Protein AF-A0A520QFT7-F1 (afdb_monomer)

Structure (mmCIF, N/CA/C/O backbone):
data_AF-A0A520QFT7-F1
#
_entry.id   AF-A0A520QFT7-F1
#
loop_
_atom_site.group_PDB
_atom_site.id
_atom_site.type_symbol
_atom_site.label_atom_id
_atom_site.label_alt_id
_atom_site.label_comp_id
_atom_site.label_asym_id
_atom_site.label_entity_id
_atom_site.label_seq_id
_atom_site.pdbx_PDB_ins_code
_atom_site.Cartn_x
_atom_site.Cartn_y
_atom_site.Cartn_z
_atom_site.occupancy
_atom_site.B_iso_or_equiv
_atom_site.auth_seq_id
_atom_site.auth_comp_id
_atom_site.auth_asym_id
_atom_site.auth_atom_id
_atom_site.pdbx_PDB_model_num
ATOM 1 N N . MET A 1 1 ? 6.622 8.767 27.634 1.00 51.41 1 MET A N 1
ATOM 2 C CA . MET A 1 1 ? 7.074 8.619 26.230 1.00 51.41 1 MET A CA 1
ATOM 3 C C . MET A 1 1 ? 6.158 9.478 25.362 1.00 51.41 1 MET A C 1
ATOM 5 O O . MET A 1 1 ? 4.975 9.170 25.286 1.00 51.41 1 MET A O 1
ATOM 9 N N . SER A 1 2 ? 6.643 10.612 24.846 1.00 56.12 2 SER A N 1
ATOM 10 C CA . SER A 1 2 ? 5.800 11.692 24.297 1.00 56.12 2 SER A CA 1
ATOM 11 C C . SER A 1 2 ? 5.056 11.287 23.017 1.00 56.12 2 SER A C 1
ATOM 13 O O . SER A 1 2 ? 5.6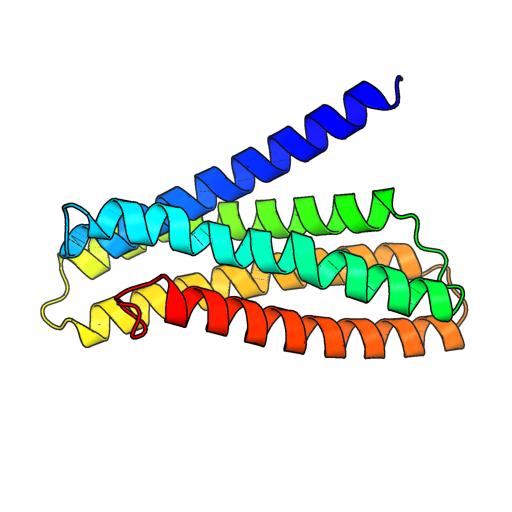05 10.572 22.177 1.00 56.12 2 SER A O 1
ATOM 15 N N . ALA A 1 3 ? 3.808 11.743 22.862 1.00 61.66 3 ALA A N 1
ATOM 16 C CA . ALA A 1 3 ? 2.933 11.404 21.732 1.00 61.66 3 ALA A CA 1
ATOM 17 C C . ALA A 1 3 ? 3.545 11.753 20.357 1.00 61.66 3 ALA A C 1
ATOM 19 O O . ALA A 1 3 ? 3.349 11.014 19.392 1.00 61.66 3 ALA A O 1
ATOM 20 N N . GLU A 1 4 ? 4.355 12.811 20.295 1.00 63.06 4 GLU A N 1
ATOM 21 C CA . GLU A 1 4 ? 5.065 13.272 19.093 1.00 63.06 4 GLU A CA 1
ATOM 22 C C . GLU A 1 4 ? 6.087 12.251 18.575 1.00 63.06 4 GLU A C 1
ATOM 24 O O . GLU A 1 4 ? 6.139 11.965 17.377 1.00 63.06 4 GLU A O 1
ATOM 29 N N . GLY A 1 5 ? 6.825 11.592 19.477 1.00 70.69 5 GLY A N 1
ATOM 30 C CA . GLY A 1 5 ? 7.798 10.558 19.108 1.00 70.69 5 GLY A CA 1
ATOM 31 C C . GLY A 1 5 ? 7.155 9.316 18.480 1.00 70.69 5 GLY A C 1
ATOM 32 O O . GLY A 1 5 ? 7.811 8.560 17.765 1.00 70.69 5 GLY A O 1
ATOM 33 N N . ASN A 1 6 ? 5.857 9.092 18.708 1.00 79.31 6 ASN A N 1
ATOM 34 C CA . ASN A 1 6 ? 5.142 7.973 18.106 1.00 79.31 6 ASN A CA 1
ATOM 35 C C . ASN A 1 6 ? 4.657 8.280 16.682 1.00 79.31 6 ASN A C 1
ATOM 37 O O . ASN A 1 6 ? 4.742 7.413 15.813 1.00 79.31 6 ASN A O 1
ATOM 41 N N . VAL A 1 7 ? 4.201 9.511 16.434 1.00 82.00 7 VAL A N 1
ATOM 42 C CA . VAL A 1 7 ? 3.759 9.965 15.105 1.00 82.00 7 VAL A CA 1
ATOM 43 C C . VAL A 1 7 ? 4.931 9.981 14.125 1.00 82.00 7 VAL A C 1
ATOM 45 O O . VAL A 1 7 ? 4.807 9.429 13.032 1.00 82.00 7 VAL A O 1
ATOM 48 N N . GLY A 1 8 ? 6.093 10.498 14.541 1.00 87.81 8 GLY A N 1
ATOM 49 C CA . GLY A 1 8 ? 7.298 10.519 13.703 1.00 87.81 8 GLY A CA 1
ATOM 50 C C . GLY A 1 8 ? 7.719 9.125 13.222 1.00 87.81 8 GLY A C 1
ATOM 51 O O . GLY A 1 8 ? 8.005 8.934 12.043 1.00 87.81 8 GLY A O 1
ATOM 52 N N . ARG A 1 9 ? 7.655 8.109 14.094 1.00 89.25 9 ARG A N 1
ATOM 53 C CA . ARG A 1 9 ? 7.970 6.715 13.722 1.00 89.25 9 ARG A CA 1
A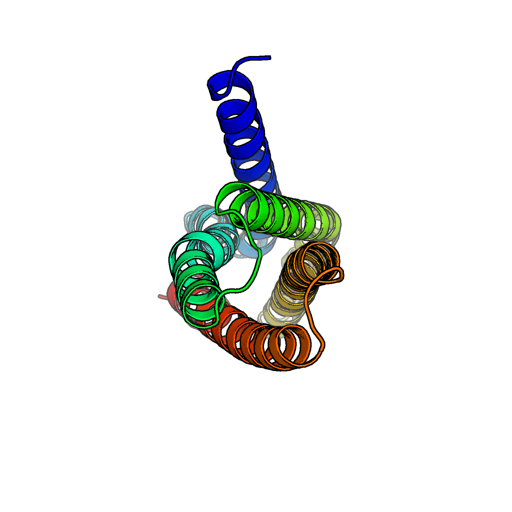TOM 54 C C . ARG A 1 9 ? 6.970 6.116 12.735 1.00 89.25 9 ARG A C 1
ATOM 56 O O . ARG A 1 9 ? 7.362 5.322 11.881 1.00 89.25 9 ARG A O 1
ATOM 63 N N . LEU A 1 10 ? 5.686 6.458 12.850 1.00 89.69 10 LEU A N 1
ATOM 64 C CA . LEU A 1 10 ? 4.661 5.992 11.912 1.00 89.69 10 LEU A CA 1
ATOM 65 C C . LEU A 1 10 ? 4.829 6.648 10.540 1.00 89.69 10 LEU A C 1
ATOM 67 O O . LEU A 1 10 ? 4.799 5.943 9.534 1.00 89.69 10 LEU A O 1
ATOM 71 N N . ALA A 1 11 ? 5.088 7.956 10.504 1.00 90.25 11 ALA A N 1
ATOM 72 C CA . ALA A 1 11 ? 5.388 8.674 9.269 1.00 90.25 11 ALA A CA 1
ATOM 73 C C . ALA A 1 11 ? 6.647 8.119 8.585 1.00 90.25 11 ALA A C 1
ATOM 75 O O . ALA A 1 11 ? 6.617 7.813 7.397 1.00 90.25 11 ALA A O 1
ATOM 76 N N . GLN A 1 12 ? 7.721 7.884 9.347 1.00 94.12 12 GLN A N 1
ATOM 77 C CA . GLN A 1 12 ? 8.947 7.276 8.830 1.00 94.12 12 GLN A CA 1
ATOM 78 C C . GLN A 1 12 ? 8.689 5.884 8.239 1.00 94.12 12 GLN A C 1
ATOM 80 O O . GLN A 1 12 ? 9.159 5.578 7.147 1.00 94.12 12 GLN A O 1
ATOM 85 N N . ARG A 1 13 ? 7.914 5.034 8.924 1.00 94.19 13 ARG A N 1
ATOM 86 C CA . ARG A 1 13 ? 7.553 3.703 8.410 1.00 94.19 13 ARG A CA 1
ATOM 87 C C . ARG A 1 13 ? 6.706 3.773 7.144 1.00 94.19 13 ARG A C 1
ATOM 89 O O . ARG A 1 13 ? 6.931 2.975 6.239 1.00 94.19 13 ARG A O 1
ATOM 96 N N . ALA A 1 14 ? 5.763 4.711 7.070 1.00 93.25 14 ALA A N 1
ATOM 97 C CA . ALA A 1 14 ? 4.968 4.934 5.868 1.00 93.25 14 ALA A CA 1
ATOM 98 C C . ALA A 1 14 ? 5.850 5.377 4.693 1.00 93.25 14 ALA A C 1
ATOM 100 O O . ALA A 1 14 ? 5.734 4.817 3.605 1.00 93.25 14 ALA A O 1
ATOM 101 N N . ALA A 1 15 ? 6.778 6.309 4.933 1.00 95.19 15 ALA A N 1
ATOM 102 C CA . ALA A 1 15 ? 7.735 6.770 3.934 1.00 95.19 15 ALA A CA 1
ATOM 103 C C . ALA A 1 15 ? 8.637 5.632 3.438 1.00 95.19 15 ALA A C 1
ATOM 105 O O . ALA A 1 15 ? 8.793 5.464 2.234 1.00 95.19 15 ALA A O 1
ATOM 106 N N . ILE A 1 16 ? 9.165 4.798 4.340 1.00 96.00 16 ILE A N 1
ATOM 107 C CA . ILE A 1 16 ? 9.954 3.614 3.965 1.00 96.00 16 ILE A CA 1
ATOM 108 C C . ILE A 1 16 ? 9.111 2.644 3.129 1.00 96.00 16 ILE A C 1
ATOM 110 O O . ILE A 1 16 ? 9.576 2.178 2.096 1.00 96.00 16 ILE A O 1
ATOM 114 N N . GLY A 1 17 ? 7.867 2.366 3.530 1.00 95.56 17 GLY A N 1
ATOM 115 C CA . GLY A 1 17 ? 6.958 1.517 2.756 1.00 95.56 17 GLY A CA 1
ATOM 116 C C . GLY A 1 17 ? 6.706 2.054 1.344 1.00 95.56 17 GLY A C 1
ATOM 117 O O . GLY A 1 17 ? 6.780 1.297 0.379 1.00 95.56 17 GLY A O 1
ATOM 118 N N . ALA A 1 18 ? 6.477 3.362 1.213 1.00 96.31 18 ALA A N 1
ATOM 119 C CA . ALA A 1 18 ? 6.299 4.019 -0.079 1.00 96.31 18 ALA A CA 1
ATOM 120 C C . ALA A 1 18 ? 7.575 3.972 -0.936 1.00 96.31 18 ALA A C 1
ATOM 122 O O . ALA A 1 18 ? 7.498 3.602 -2.102 1.00 96.31 18 ALA A O 1
ATOM 123 N N . LEU A 1 19 ? 8.748 4.257 -0.360 1.00 96.81 19 LEU A N 1
ATOM 124 C CA . LEU A 1 19 ? 10.038 4.179 -1.058 1.00 96.81 19 LEU A CA 1
ATOM 125 C C . LEU A 1 19 ? 10.344 2.759 -1.554 1.00 96.81 19 LEU A C 1
ATOM 127 O O . LEU A 1 19 ? 10.811 2.574 -2.675 1.00 96.81 19 LEU A O 1
ATOM 131 N N . LEU A 1 20 ? 10.049 1.744 -0.742 1.00 96.50 20 LEU A N 1
ATOM 132 C CA . LEU A 1 20 ? 10.206 0.344 -1.135 1.00 96.50 20 LEU A CA 1
ATOM 133 C C . LEU A 1 20 ? 9.244 -0.039 -2.269 1.00 96.50 20 LEU A C 1
ATOM 135 O O . LEU A 1 20 ? 9.642 -0.718 -3.212 1.00 96.50 20 LEU A O 1
ATOM 139 N N . ALA A 1 21 ? 8.005 0.451 -2.230 1.00 96.56 21 ALA A N 1
ATOM 140 C CA . ALA A 1 21 ? 7.064 0.284 -3.334 1.00 96.56 21 ALA A CA 1
ATOM 141 C C . ALA A 1 21 ? 7.533 1.016 -4.611 1.00 96.56 21 ALA A C 1
ATOM 143 O O . ALA A 1 21 ? 7.390 0.475 -5.707 1.00 96.56 21 ALA A O 1
ATOM 144 N N . SER A 1 22 ? 8.160 2.194 -4.493 1.00 96.38 22 SER A N 1
ATOM 145 C CA . SER A 1 22 ? 8.774 2.898 -5.630 1.00 96.38 22 SER A CA 1
ATOM 146 C C . SER A 1 22 ? 9.874 2.089 -6.306 1.00 96.38 22 SER A C 1
ATOM 148 O O . SER A 1 22 ? 9.989 2.149 -7.526 1.00 96.38 22 SER A O 1
ATOM 150 N N . ALA A 1 23 ? 10.659 1.306 -5.557 1.00 96.12 23 ALA A N 1
ATOM 151 C CA . ALA A 1 23 ? 11.688 0.444 -6.142 1.00 96.12 23 ALA A CA 1
ATOM 152 C C . ALA A 1 23 ? 11.090 -0.593 -7.111 1.00 96.12 23 ALA A C 1
ATOM 154 O O . ALA A 1 23 ? 11.674 -0.875 -8.155 1.00 96.12 23 ALA A O 1
ATOM 155 N N . TYR A 1 24 ? 9.894 -1.105 -6.808 1.00 96.06 24 TYR A N 1
ATOM 156 C CA . TYR A 1 24 ? 9.145 -1.955 -7.734 1.00 96.06 24 TYR A CA 1
ATOM 157 C C . TYR A 1 24 ? 8.637 -1.180 -8.956 1.00 96.06 24 TYR A C 1
ATOM 159 O O . TYR A 1 24 ? 8.731 -1.670 -10.076 1.00 96.06 24 TYR A O 1
ATOM 167 N N . GLY A 1 25 ? 8.167 0.055 -8.766 1.00 92.88 25 GLY A N 1
ATOM 168 C CA . GLY A 1 25 ? 7.813 0.941 -9.878 1.00 92.88 25 GLY A CA 1
ATOM 169 C C . GLY A 1 25 ? 8.988 1.217 -10.823 1.00 92.88 25 GLY A C 1
ATOM 170 O O . GLY A 1 25 ? 8.836 1.132 -12.037 1.00 92.88 25 GLY A O 1
ATOM 171 N N . LEU A 1 26 ? 10.192 1.447 -10.293 1.00 93.81 26 LEU A N 1
ATOM 172 C CA . LEU A 1 26 ? 11.402 1.564 -11.117 1.00 93.81 26 LEU A CA 1
ATOM 173 C C . LEU A 1 26 ? 11.682 0.277 -11.906 1.00 93.81 26 LEU A C 1
ATOM 175 O O . LEU A 1 26 ? 12.054 0.346 -13.072 1.00 93.81 26 LEU A O 1
ATOM 179 N N . ALA A 1 27 ? 11.472 -0.892 -11.297 1.00 93.44 27 ALA A N 1
ATOM 180 C CA . ALA A 1 27 ? 11.626 -2.171 -11.985 1.00 93.44 27 ALA A CA 1
ATOM 181 C C . ALA A 1 27 ? 10.620 -2.351 -13.137 1.00 93.44 27 ALA A C 1
ATOM 183 O O . ALA A 1 27 ? 10.994 -2.879 -14.182 1.00 93.44 27 ALA A O 1
ATOM 184 N N . LEU A 1 28 ? 9.376 -1.883 -12.976 1.00 90.50 28 LEU A N 1
ATOM 185 C CA . LEU A 1 28 ? 8.367 -1.875 -14.044 1.00 90.50 28 LEU A CA 1
ATOM 186 C C . LEU A 1 28 ? 8.778 -0.970 -15.210 1.00 90.50 28 LEU A C 1
ATOM 188 O O . LEU A 1 28 ? 8.748 -1.392 -16.361 1.00 90.50 28 LEU A O 1
ATOM 192 N N . GLY A 1 29 ? 9.215 0.255 -14.911 1.00 88.88 29 GLY A N 1
ATOM 193 C CA . GLY A 1 29 ? 9.609 1.227 -15.932 1.00 88.88 29 GLY A CA 1
ATOM 194 C C . GLY A 1 29 ? 10.965 0.963 -16.586 1.00 88.88 29 GLY A C 1
ATOM 195 O O . GLY A 1 29 ? 11.347 1.696 -17.494 1.00 88.88 29 GLY A O 1
ATOM 196 N N . ALA A 1 30 ? 11.710 -0.058 -16.151 1.00 90.50 30 ALA A N 1
ATOM 197 C CA . ALA A 1 30 ? 13.068 -0.324 -16.626 1.00 90.50 30 ALA A CA 1
ATOM 198 C C . ALA A 1 30 ? 13.145 -0.665 -18.124 1.00 90.50 30 ALA A C 1
ATOM 200 O O . ALA A 1 30 ? 14.145 -0.345 -18.761 1.00 90.50 30 ALA A O 1
ATOM 201 N N . ARG A 1 31 ? 12.099 -1.283 -18.691 1.00 86.44 31 ARG A N 1
ATOM 202 C CA . ARG A 1 31 ? 12.010 -1.602 -20.130 1.00 86.44 31 ARG A CA 1
ATOM 203 C C . ARG A 1 31 ? 11.799 -0.358 -20.989 1.00 86.44 31 ARG A C 1
ATOM 205 O O . ARG A 1 31 ? 12.412 -0.237 -22.041 1.00 86.44 31 ARG A O 1
ATOM 212 N N . GLU A 1 32 ? 10.929 0.542 -20.543 1.00 85.62 32 GLU A N 1
ATOM 213 C CA . GLU A 1 32 ? 10.546 1.758 -21.276 1.00 85.62 32 GLU A CA 1
ATOM 214 C C . GLU A 1 32 ? 11.593 2.874 -21.105 1.00 85.62 32 GLU A C 1
ATOM 216 O O . GLU A 1 32 ? 11.846 3.655 -22.022 1.00 85.62 32 GLU A O 1
ATOM 221 N N . GLY A 1 33 ? 12.244 2.929 -19.938 1.00 85.81 33 GLY A N 1
ATOM 222 C CA . GLY A 1 33 ? 13.259 3.924 -19.607 1.00 85.81 33 GLY A CA 1
ATOM 223 C C . GLY A 1 33 ? 12.705 5.347 -19.443 1.00 85.81 33 GLY A C 1
ATOM 224 O O . GLY A 1 33 ? 11.502 5.581 -19.328 1.00 85.81 33 GLY A O 1
ATOM 225 N N . GLY A 1 34 ? 13.611 6.328 -19.388 1.00 87.69 34 GLY A N 1
ATOM 226 C CA . GLY A 1 34 ? 13.277 7.758 -19.442 1.00 87.69 34 GLY A CA 1
ATOM 227 C C . GLY A 1 34 ? 12.229 8.222 -18.420 1.00 87.69 34 GLY A C 1
ATOM 228 O O . GLY A 1 34 ? 12.361 7.985 -17.220 1.00 87.69 34 GLY A O 1
ATOM 229 N N . ALA A 1 35 ? 11.195 8.920 -18.900 1.00 87.06 35 ALA A N 1
ATOM 230 C CA . ALA A 1 35 ? 10.118 9.449 -18.060 1.00 87.06 35 ALA A CA 1
ATOM 231 C C . ALA A 1 35 ? 9.211 8.351 -17.476 1.00 87.06 35 ALA A C 1
ATOM 233 O O . ALA A 1 35 ? 8.662 8.529 -16.387 1.00 87.06 35 ALA A O 1
ATOM 234 N N . ALA A 1 36 ? 9.097 7.204 -18.153 1.00 85.31 36 ALA A N 1
ATOM 235 C CA . ALA A 1 36 ? 8.265 6.100 -17.697 1.00 85.31 36 ALA A CA 1
ATOM 236 C C . ALA A 1 36 ? 8.785 5.499 -16.381 1.00 85.31 36 ALA A C 1
ATOM 238 O O . ALA A 1 36 ? 7.994 5.178 -15.498 1.00 85.31 36 ALA A O 1
ATOM 239 N N . LEU A 1 37 ? 10.110 5.459 -16.178 1.00 88.38 37 LEU A N 1
ATOM 240 C CA . LEU A 1 37 ? 10.716 5.078 -14.893 1.00 88.38 37 LEU A CA 1
ATOM 241 C C . LEU A 1 37 ? 10.142 5.880 -13.722 1.00 88.38 37 LEU A C 1
ATOM 243 O O . LEU A 1 37 ? 9.754 5.306 -12.706 1.00 88.38 37 LEU A O 1
ATOM 247 N N . LEU A 1 38 ? 10.080 7.205 -13.868 1.00 90.50 38 LEU A N 1
ATOM 248 C CA . LEU A 1 38 ? 9.563 8.088 -12.826 1.00 90.50 38 LEU A CA 1
ATOM 249 C C . LEU A 1 38 ? 8.048 7.940 -12.667 1.00 90.50 38 LEU A C 1
ATOM 251 O O . LEU A 1 38 ? 7.565 7.897 -11.534 1.00 90.50 38 LEU A O 1
ATOM 255 N N . ALA A 1 39 ? 7.314 7.809 -13.776 1.00 90.19 39 ALA A N 1
ATOM 256 C CA . ALA A 1 39 ? 5.870 7.592 -13.757 1.00 90.19 39 ALA A CA 1
ATOM 257 C C . ALA A 1 39 ? 5.507 6.330 -12.961 1.00 90.19 39 ALA A C 1
ATOM 259 O O . ALA A 1 39 ? 4.703 6.400 -12.031 1.00 90.19 39 ALA A O 1
ATOM 260 N N . HIS A 1 40 ? 6.174 5.202 -13.223 1.00 90.94 40 HIS A N 1
ATOM 261 C CA . HIS A 1 40 ? 5.947 3.957 -12.485 1.00 90.94 40 HIS A CA 1
ATOM 262 C C . HIS A 1 40 ? 6.441 4.041 -11.033 1.00 90.94 40 HIS A C 1
ATOM 264 O O . HIS A 1 40 ? 5.740 3.604 -10.117 1.00 90.94 40 HIS A O 1
ATOM 270 N N . ALA A 1 41 ? 7.606 4.648 -10.780 1.00 93.56 41 ALA A N 1
ATOM 271 C CA . ALA A 1 41 ? 8.159 4.809 -9.429 1.00 93.56 41 ALA A CA 1
ATOM 272 C C . ALA A 1 41 ? 7.248 5.610 -8.489 1.00 93.56 41 ALA A C 1
ATOM 274 O O . ALA A 1 41 ? 7.205 5.336 -7.287 1.00 93.56 41 ALA A O 1
ATOM 275 N N . VAL A 1 42 ? 6.518 6.591 -9.024 1.00 94.06 42 VAL A N 1
ATOM 276 C CA . VAL A 1 42 ? 5.538 7.385 -8.27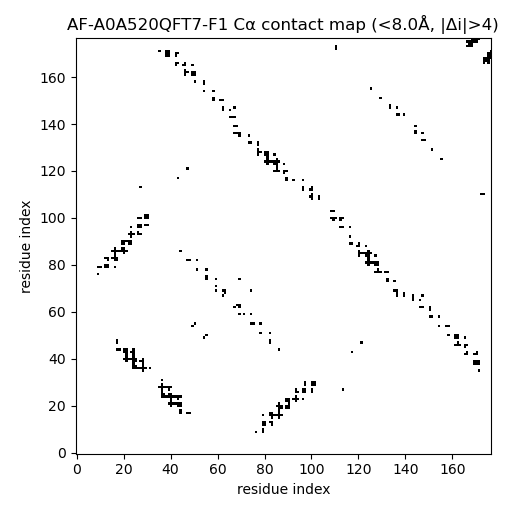2 1.00 94.06 42 VAL A CA 1
ATOM 277 C C . VAL A 1 42 ? 4.156 6.729 -8.299 1.00 94.06 42 VAL A C 1
ATOM 279 O O . VAL A 1 42 ? 3.474 6.699 -7.276 1.00 94.06 42 VAL A O 1
ATOM 282 N N . GLY A 1 43 ? 3.743 6.156 -9.429 1.00 92.38 43 GLY A N 1
ATOM 283 C CA . GLY A 1 43 ? 2.417 5.567 -9.616 1.00 92.38 43 GLY A CA 1
ATOM 284 C C . GLY A 1 43 ? 2.146 4.371 -8.702 1.00 92.38 43 GLY A C 1
ATOM 285 O O . GLY A 1 43 ? 1.060 4.263 -8.127 1.00 92.38 43 GLY A O 1
ATOM 286 N N . VAL A 1 44 ? 3.143 3.504 -8.493 1.00 94.25 44 VAL A N 1
ATOM 287 C CA . VAL A 1 44 ? 3.009 2.325 -7.621 1.00 94.25 44 VAL A CA 1
ATOM 288 C C . VAL A 1 44 ? 2.688 2.702 -6.165 1.00 94.25 44 VAL A C 1
ATOM 290 O O . VAL A 1 44 ? 1.643 2.265 -5.669 1.00 94.25 44 VAL A O 1
ATOM 293 N N . PRO A 1 45 ? 3.504 3.509 -5.454 1.00 95.94 45 PRO A N 1
ATOM 294 C CA . PRO A 1 45 ? 3.175 3.927 -4.092 1.00 95.94 45 PRO A CA 1
ATOM 295 C C . PRO A 1 45 ? 1.964 4.866 -4.031 1.00 95.94 45 PRO A C 1
ATOM 297 O O . PRO A 1 45 ? 1.267 4.857 -3.015 1.00 95.94 45 PRO A O 1
ATOM 300 N N . ALA A 1 46 ? 1.673 5.645 -5.081 1.00 94.81 46 ALA A N 1
ATOM 301 C CA . ALA A 1 46 ? 0.531 6.560 -5.097 1.00 94.81 46 ALA A CA 1
ATOM 302 C C . ALA A 1 46 ? -0.800 5.831 -4.874 1.00 94.81 46 ALA A C 1
ATOM 304 O O . ALA A 1 46 ? -1.624 6.311 -4.099 1.00 94.81 46 ALA A O 1
ATOM 305 N N . ALA A 1 47 ? -0.998 4.647 -5.462 1.00 92.88 47 ALA A N 1
ATOM 306 C CA . ALA A 1 47 ? -2.200 3.846 -5.216 1.00 92.88 47 ALA A CA 1
ATOM 307 C C . ALA A 1 47 ? -2.320 3.401 -3.750 1.00 92.88 47 ALA A C 1
ATOM 309 O O . ALA A 1 47 ? -3.390 3.506 -3.150 1.00 92.88 47 ALA A O 1
ATOM 310 N N . LEU A 1 48 ? -1.215 2.956 -3.143 1.00 93.69 48 LEU A N 1
ATOM 311 C CA . LEU A 1 48 ? -1.201 2.517 -1.744 1.00 93.69 48 LEU A CA 1
ATOM 312 C C . LEU A 1 48 ? -1.474 3.686 -0.785 1.00 93.69 48 LEU A C 1
ATOM 314 O O . LEU A 1 48 ? -2.206 3.543 0.201 1.00 93.69 48 LEU A O 1
ATOM 318 N N . LEU A 1 49 ? -0.914 4.857 -1.091 1.00 95.31 49 LEU A N 1
ATOM 319 C CA . LEU A 1 49 ? -1.164 6.091 -0.354 1.00 95.31 49 LEU A CA 1
ATOM 320 C C . LEU A 1 49 ? -2.603 6.571 -0.543 1.00 95.31 49 LEU A C 1
ATOM 322 O O . LEU A 1 49 ? -3.238 6.914 0.446 1.00 95.31 49 LEU A O 1
ATOM 326 N N . ALA A 1 50 ? -3.154 6.528 -1.756 1.00 94.44 50 ALA A N 1
ATOM 327 C CA . ALA A 1 50 ? -4.542 6.900 -2.023 1.00 94.44 50 ALA A CA 1
ATOM 328 C C . ALA A 1 50 ? -5.523 6.029 -1.227 1.00 94.44 50 ALA A C 1
ATOM 330 O O . ALA A 1 50 ? -6.411 6.555 -0.558 1.00 94.44 50 ALA A O 1
ATOM 331 N N . VAL A 1 51 ? -5.322 4.707 -1.209 1.00 93.31 51 VAL A N 1
ATOM 332 C CA . VAL A 1 51 ? -6.115 3.787 -0.375 1.00 93.31 51 VAL A CA 1
ATOM 333 C C . VAL A 1 51 ? -5.989 4.133 1.107 1.00 93.31 51 VAL A C 1
ATOM 335 O O . VAL A 1 51 ? -6.985 4.144 1.827 1.00 93.31 51 VAL A O 1
ATOM 338 N N . THR A 1 52 ? -4.782 4.452 1.569 1.00 92.31 52 THR A N 1
ATOM 339 C CA . THR A 1 52 ? -4.544 4.805 2.973 1.00 92.31 52 THR A CA 1
ATOM 340 C C . THR A 1 52 ? -5.185 6.143 3.347 1.00 92.31 52 THR A C 1
ATOM 342 O O . THR A 1 52 ? -5.785 6.251 4.409 1.00 92.31 52 THR A O 1
ATOM 345 N N . LEU A 1 53 ? -5.087 7.159 2.492 1.00 93.38 53 LEU A N 1
ATOM 346 C CA . LEU A 1 53 ? -5.559 8.515 2.771 1.00 93.38 53 LEU A CA 1
ATOM 347 C C . LEU A 1 53 ? -7.069 8.668 2.579 1.00 93.38 53 LEU A C 1
ATOM 349 O O . LEU A 1 53 ? -7.689 9.421 3.320 1.00 93.38 53 LEU A O 1
ATOM 353 N N . LEU A 1 54 ? -7.662 7.959 1.618 1.00 94.00 54 LEU A N 1
ATOM 354 C CA . LEU A 1 54 ? -9.093 8.058 1.308 1.00 94.00 54 LEU A CA 1
ATOM 355 C C . LEU A 1 54 ? -9.900 6.927 1.941 1.00 94.00 54 LEU A C 1
ATOM 357 O O . LEU A 1 54 ? -10.978 7.150 2.488 1.00 94.00 54 LEU A O 1
ATOM 361 N N . GLY A 1 55 ? -9.377 5.705 1.893 1.00 91.75 55 GLY A N 1
ATOM 362 C CA . GLY A 1 55 ? -10.087 4.532 2.380 1.00 91.75 55 GLY A CA 1
ATOM 363 C C . GLY A 1 55 ? -10.072 4.401 3.901 1.00 91.75 55 GLY A C 1
ATOM 364 O O . GLY A 1 55 ? -11.082 4.006 4.483 1.00 91.75 55 GLY A O 1
ATOM 365 N N . LEU A 1 56 ? -8.957 4.734 4.564 1.00 92.00 56 LEU A N 1
ATOM 366 C CA . LEU A 1 56 ? -8.869 4.602 6.020 1.00 92.00 56 LEU A CA 1
ATOM 367 C C . LEU A 1 56 ? -9.866 5.512 6.755 1.00 92.00 56 LEU A C 1
ATOM 369 O O . LEU A 1 56 ? -10.546 4.993 7.643 1.00 92.00 56 LEU A O 1
ATOM 373 N N . PRO A 1 57 ? -10.008 6.817 6.424 1.00 92.44 57 PRO A N 1
ATOM 374 C CA . PRO A 1 57 ? -11.004 7.661 7.079 1.00 92.44 57 PRO A CA 1
ATOM 375 C C . PRO A 1 57 ? -12.428 7.157 6.853 1.00 92.44 57 PRO A C 1
ATOM 377 O O . PRO A 1 57 ? -13.207 7.124 7.800 1.00 92.44 57 PRO A O 1
ATOM 380 N N . ALA A 1 58 ? -12.753 6.703 5.638 1.00 92.44 58 ALA A N 1
ATOM 381 C CA . ALA A 1 58 ? -14.068 6.147 5.330 1.00 92.44 58 ALA A CA 1
ATOM 382 C C . ALA A 1 58 ? -14.380 4.909 6.188 1.00 92.44 58 ALA A C 1
ATOM 384 O O . ALA A 1 58 ? -15.448 4.827 6.795 1.00 92.44 58 ALA A O 1
ATOM 385 N N . LEU A 1 59 ? -13.426 3.979 6.305 1.00 92.38 59 LEU A N 1
ATOM 386 C CA . LEU A 1 59 ? -13.569 2.803 7.164 1.00 92.38 59 LEU A CA 1
ATOM 387 C C . LEU A 1 59 ? -13.679 3.186 8.643 1.00 92.38 59 LEU A C 1
ATOM 389 O O . LEU A 1 59 ? -14.499 2.619 9.360 1.00 92.38 59 LEU A O 1
ATOM 393 N N . TYR A 1 60 ? -12.864 4.137 9.103 1.00 93.25 60 TYR A N 1
ATOM 394 C CA . TYR A 1 60 ? -12.902 4.610 10.484 1.00 93.25 60 TYR A CA 1
ATOM 395 C C . TYR A 1 60 ? -14.261 5.224 10.827 1.00 93.25 60 TYR A C 1
ATOM 397 O O . TYR A 1 60 ? -14.867 4.809 11.806 1.00 93.25 60 TYR A O 1
ATOM 405 N N . ILE A 1 61 ? -14.776 6.133 9.991 1.00 92.94 61 ILE A N 1
ATOM 406 C CA . ILE A 1 61 ? -16.094 6.760 10.175 1.00 92.94 61 ILE A CA 1
ATOM 407 C C . ILE A 1 61 ? -17.191 5.697 10.230 1.00 92.94 61 ILE A C 1
ATOM 409 O O . ILE A 1 61 ? -18.024 5.730 11.133 1.00 92.94 61 ILE A O 1
ATOM 413 N N . LEU A 1 62 ? -17.171 4.730 9.307 1.00 91.69 62 LEU A N 1
ATOM 414 C CA . LEU A 1 62 ? -18.155 3.651 9.284 1.00 91.69 62 LEU A CA 1
ATOM 415 C C . LEU A 1 62 ? -18.109 2.824 10.574 1.00 91.69 62 LEU A C 1
ATOM 417 O O . LEU A 1 62 ? -19.147 2.563 11.165 1.00 91.69 62 LEU A O 1
ATOM 421 N N . LEU A 1 63 ? -16.919 2.441 11.042 1.00 90.62 63 LEU A N 1
ATOM 422 C CA . LEU A 1 63 ? -16.764 1.687 12.290 1.00 90.62 63 LEU A CA 1
ATOM 423 C C . LEU A 1 63 ? -17.165 2.509 13.524 1.00 90.62 63 LEU A C 1
ATOM 425 O O . LEU A 1 63 ? -17.784 1.962 14.433 1.00 90.62 63 LEU A O 1
ATOM 429 N N . SER A 1 64 ? -16.862 3.807 13.551 1.00 91.19 64 SER A N 1
ATOM 430 C CA . SER A 1 64 ? -17.280 4.710 14.628 1.00 91.19 64 SER A CA 1
ATOM 431 C C . SER A 1 64 ? -18.794 4.905 14.678 1.00 91.19 64 SER A C 1
ATOM 433 O O . SER A 1 64 ? -19.335 5.017 15.769 1.00 91.19 64 SER A O 1
ATOM 435 N N . LEU A 1 65 ? -19.488 4.894 13.534 1.00 92.19 65 LEU A N 1
ATOM 436 C CA . LEU A 1 65 ? -20.952 5.003 13.480 1.00 92.19 65 LEU A CA 1
ATOM 437 C C . LEU A 1 65 ? -21.660 3.821 14.164 1.00 92.19 65 LEU A C 1
ATOM 439 O O . LEU A 1 65 ? -22.786 3.960 14.626 1.00 92.19 65 LEU A O 1
ATOM 443 N N . PHE A 1 66 ? -20.993 2.669 14.231 1.00 89.31 66 PHE A N 1
ATOM 444 C CA . PHE A 1 66 ? -21.475 1.466 14.912 1.00 89.31 66 PHE A CA 1
ATOM 445 C C . PHE A 1 66 ? -20.802 1.245 16.276 1.00 89.31 66 PHE A C 1
ATOM 447 O O . PHE A 1 66 ? -20.719 0.104 16.738 1.00 89.31 66 PHE A O 1
ATOM 454 N N . ASP A 1 67 ? -20.274 2.311 16.889 1.00 87.38 67 ASP A N 1
ATOM 455 C CA . ASP A 1 67 ? -19.634 2.305 18.211 1.00 87.38 67 ASP A CA 1
ATOM 456 C C . ASP A 1 67 ? -18.523 1.248 18.363 1.00 87.38 67 ASP A C 1
ATOM 458 O O . ASP A 1 67 ? -18.292 0.680 19.435 1.00 87.38 67 ASP A O 1
ATOM 462 N N . ALA A 1 68 ? -17.799 0.954 17.277 1.00 87.19 68 ALA A N 1
ATOM 463 C CA . ALA A 1 68 ? -16.705 -0.001 17.335 1.00 87.19 68 ALA A CA 1
ATOM 464 C C . ALA A 1 68 ? -15.555 0.546 18.205 1.00 87.19 68 ALA A C 1
ATOM 466 O O . ALA A 1 68 ? -15.145 1.697 18.026 1.00 87.19 68 ALA A O 1
ATOM 467 N N . PRO A 1 69 ? -14.960 -0.272 19.099 1.00 86.56 69 PRO A N 1
ATOM 468 C CA . PRO A 1 69 ? -13.899 0.159 20.009 1.00 86.56 69 PRO A CA 1
ATOM 469 C C . PRO A 1 69 ? -12.547 0.246 19.283 1.00 86.56 69 PRO A C 1
ATOM 471 O O . PRO A 1 69 ? -11.617 -0.510 19.562 1.00 86.56 69 PRO A O 1
ATOM 474 N N . LEU A 1 70 ? -12.440 1.149 18.310 1.00 87.19 70 LEU A N 1
ATOM 475 C CA . LEU A 1 70 ? -11.247 1.360 17.499 1.00 87.19 70 LEU A CA 1
ATOM 476 C C . LEU A 1 70 ? -10.762 2.797 17.658 1.00 87.19 70 LEU A C 1
ATOM 478 O O . LEU A 1 70 ? -11.449 3.743 17.283 1.00 87.19 70 LEU A O 1
ATOM 482 N N . SER A 1 71 ? -9.543 2.971 18.167 1.00 89.88 71 SER A N 1
ATOM 483 C CA . SER A 1 71 ? -8.932 4.296 18.208 1.00 89.88 71 SER A CA 1
ATOM 484 C C . SER A 1 71 ? -8.409 4.698 16.823 1.00 89.88 71 SER A C 1
ATOM 486 O O . SER A 1 71 ? -7.882 3.869 16.075 1.00 89.88 71 SER A O 1
ATOM 488 N N . ALA A 1 72 ? -8.472 5.991 16.491 1.00 88.56 72 ALA A N 1
ATOM 489 C CA . ALA A 1 72 ? -7.897 6.515 15.246 1.00 88.56 72 ALA A CA 1
ATOM 490 C C . ALA A 1 72 ? -6.395 6.188 15.108 1.00 88.56 72 ALA A C 1
ATOM 492 O O . ALA A 1 72 ? -5.891 5.956 14.009 1.00 88.56 72 ALA A O 1
ATOM 493 N N . ARG A 1 73 ? -5.675 6.114 16.237 1.00 88.81 73 ARG A N 1
ATOM 494 C CA . ARG A 1 73 ? -4.252 5.749 16.276 1.00 88.81 73 ARG A CA 1
ATOM 495 C C . ARG A 1 73 ? -4.019 4.296 15.875 1.00 88.81 73 ARG A C 1
ATOM 497 O O . ARG A 1 73 ? -3.071 4.025 15.141 1.00 88.81 73 ARG A O 1
ATOM 504 N N . ASP A 1 74 ? -4.870 3.378 16.323 1.00 89.88 74 ASP A N 1
ATOM 505 C CA . ASP A 1 74 ? -4.759 1.959 15.974 1.00 89.88 74 ASP A CA 1
ATOM 506 C C . ASP A 1 74 ? -5.114 1.718 14.510 1.00 89.88 74 ASP A C 1
ATOM 508 O O . ASP A 1 74 ? -4.414 0.963 13.829 1.00 89.88 74 ASP A O 1
ATOM 512 N N . ALA A 1 75 ? -6.135 2.422 14.008 1.00 92.06 75 ALA A N 1
ATOM 513 C CA . ALA A 1 75 ? -6.510 2.411 12.599 1.00 92.06 75 ALA A CA 1
ATOM 514 C C . ALA A 1 75 ? -5.351 2.897 11.712 1.00 92.06 75 ALA A C 1
ATOM 516 O O . ALA A 1 75 ? -4.922 2.192 10.796 1.00 92.06 75 ALA A O 1
ATOM 517 N N . PHE A 1 76 ? -4.769 4.055 12.036 1.00 92.56 76 PHE A N 1
ATOM 518 C CA . PHE A 1 76 ? -3.617 4.589 11.308 1.00 92.56 76 PHE A CA 1
ATOM 519 C C . PHE A 1 76 ? -2.390 3.680 11.416 1.00 92.56 76 PHE A C 1
ATOM 521 O O . PHE A 1 76 ? -1.743 3.379 10.414 1.00 92.56 76 PHE A O 1
ATOM 528 N N . GLY A 1 77 ? -2.101 3.149 12.606 1.00 92.81 77 GLY A N 1
ATOM 529 C CA . GLY A 1 77 ? -1.027 2.178 12.799 1.00 92.81 77 GLY A CA 1
ATOM 530 C C . GLY A 1 77 ? -1.215 0.903 11.969 1.00 92.81 77 GLY A C 1
ATOM 531 O O . GLY A 1 77 ? -0.236 0.366 11.448 1.00 92.81 77 GLY A O 1
ATOM 532 N N . ALA A 1 78 ? -2.451 0.417 11.816 1.00 93.75 78 ALA A N 1
ATOM 533 C CA . ALA A 1 78 ? -2.774 -0.726 10.962 1.00 93.75 78 ALA A CA 1
ATOM 534 C C . ALA A 1 78 ? -2.526 -0.412 9.483 1.00 93.75 78 ALA A C 1
ATOM 536 O O . ALA A 1 78 ? -1.911 -1.224 8.792 1.00 93.75 78 ALA A O 1
ATOM 537 N N . ALA A 1 79 ? -2.922 0.775 9.025 1.00 94.69 79 ALA A N 1
ATOM 538 C CA . ALA A 1 79 ? -2.689 1.206 7.653 1.00 94.69 79 ALA A CA 1
ATOM 539 C C . ALA A 1 79 ? -1.198 1.355 7.332 1.00 94.69 79 ALA A C 1
ATOM 541 O O . ALA A 1 79 ? -0.733 0.812 6.335 1.00 94.69 79 ALA A O 1
ATOM 542 N N . VAL A 1 80 ? -0.419 1.984 8.218 1.00 95.31 80 VAL A N 1
ATOM 543 C CA . VAL A 1 80 ? 1.041 2.110 8.059 1.00 95.31 80 VAL A CA 1
ATOM 544 C C . VAL A 1 80 ? 1.720 0.739 8.006 1.00 95.31 80 VAL A C 1
ATOM 546 O O . VAL A 1 80 ? 2.625 0.532 7.200 1.00 95.31 80 VAL A O 1
ATOM 549 N N . ARG A 1 81 ? 1.281 -0.227 8.827 1.00 94.25 81 ARG A N 1
ATOM 550 C CA . ARG A 1 81 ? 1.782 -1.613 8.765 1.00 94.25 81 ARG A CA 1
ATOM 551 C C . ARG A 1 81 ? 1.406 -2.305 7.455 1.00 94.25 81 ARG A C 1
ATOM 553 O O . ARG A 1 81 ? 2.240 -3.016 6.905 1.00 94.25 81 ARG A O 1
ATOM 560 N N . GLY A 1 82 ? 0.189 -2.089 6.958 1.00 95.50 82 GLY A N 1
ATOM 561 C CA . GLY A 1 82 ? -0.250 -2.584 5.653 1.00 95.50 82 GLY A CA 1
ATOM 562 C C . GLY A 1 82 ? 0.589 -2.015 4.510 1.00 95.50 82 GLY A C 1
ATOM 563 O O . GLY A 1 82 ? 1.128 -2.777 3.712 1.00 95.50 82 GLY A O 1
ATOM 564 N N . LEU A 1 83 ? 0.790 -0.696 4.490 1.00 96.12 83 LEU A N 1
ATOM 565 C CA . LEU A 1 83 ? 1.630 0.003 3.515 1.00 96.12 83 LEU A CA 1
ATOM 566 C C . LEU A 1 83 ? 3.080 -0.497 3.547 1.00 96.12 83 LEU A C 1
ATOM 568 O O . LEU A 1 83 ? 3.646 -0.805 2.503 1.00 96.12 83 LEU A O 1
ATOM 572 N N . ALA A 1 84 ? 3.670 -0.631 4.737 1.00 95.94 84 ALA A N 1
ATOM 573 C CA . ALA A 1 84 ? 5.023 -1.161 4.890 1.00 95.94 84 ALA A CA 1
ATOM 574 C C . ALA A 1 84 ? 5.128 -2.621 4.422 1.00 95.94 84 ALA A C 1
ATOM 576 O O . ALA A 1 84 ? 6.095 -2.978 3.756 1.00 95.94 84 ALA A O 1
ATOM 577 N N . SER A 1 85 ? 4.127 -3.456 4.722 1.00 96.56 85 SER A N 1
ATOM 578 C CA . SER A 1 85 ? 4.083 -4.849 4.266 1.00 96.56 85 SER A CA 1
ATOM 579 C C . SER A 1 85 ? 3.951 -4.957 2.746 1.00 96.56 85 SER A C 1
ATOM 581 O O . SER A 1 85 ? 4.617 -5.801 2.152 1.00 96.56 85 SER A O 1
ATOM 583 N N . ALA A 1 86 ? 3.120 -4.119 2.118 1.00 96.88 86 ALA A N 1
ATOM 584 C CA . ALA A 1 86 ? 3.015 -4.048 0.663 1.00 96.88 86 ALA A CA 1
ATOM 585 C C . ALA A 1 86 ? 4.339 -3.597 0.041 1.00 96.88 86 ALA A C 1
ATOM 587 O O . ALA A 1 86 ? 4.849 -4.267 -0.850 1.00 96.88 86 ALA A O 1
ATOM 588 N N . GLY A 1 87 ? 4.927 -2.510 0.550 1.00 96.44 87 GLY A N 1
ATOM 589 C CA . GLY A 1 87 ? 6.212 -1.996 0.079 1.00 96.44 87 GLY A CA 1
ATOM 590 C C . GLY A 1 87 ? 7.335 -3.023 0.181 1.00 96.44 87 GLY A C 1
ATOM 591 O O . GLY A 1 87 ? 8.059 -3.222 -0.786 1.00 96.44 87 GLY A O 1
ATOM 592 N N . LEU A 1 88 ? 7.447 -3.732 1.308 1.00 96.50 88 LEU A N 1
ATOM 593 C CA . LEU A 1 88 ? 8.432 -4.805 1.489 1.00 96.50 88 LEU A CA 1
ATOM 594 C C . LEU A 1 88 ? 8.226 -5.961 0.506 1.00 96.50 88 LEU A C 1
ATOM 596 O O . LEU A 1 88 ? 9.196 -6.436 -0.078 1.00 96.50 88 LEU A O 1
ATOM 600 N N . ALA A 1 89 ? 6.980 -6.401 0.310 1.00 96.94 89 ALA A N 1
ATOM 601 C CA . ALA A 1 89 ? 6.673 -7.449 -0.657 1.00 96.94 89 ALA A CA 1
ATOM 602 C C . ALA A 1 89 ? 7.052 -7.013 -2.080 1.00 96.94 89 ALA A C 1
ATOM 604 O O . ALA A 1 89 ? 7.762 -7.733 -2.776 1.00 96.94 89 ALA A O 1
ATOM 605 N N . LEU A 1 90 ? 6.638 -5.810 -2.481 1.00 96.56 90 LEU A N 1
ATOM 606 C CA . LEU A 1 90 ? 6.942 -5.239 -3.791 1.00 96.56 90 LEU A CA 1
ATOM 607 C C . LEU A 1 90 ? 8.449 -5.067 -4.002 1.00 96.56 90 LEU A C 1
ATOM 609 O O . LEU A 1 90 ? 8.967 -5.496 -5.026 1.00 96.56 90 LEU A O 1
ATOM 613 N N . ALA A 1 91 ? 9.180 -4.532 -3.024 1.00 96.56 91 ALA A N 1
ATOM 614 C CA . ALA A 1 91 ? 10.635 -4.431 -3.097 1.00 96.56 91 ALA A CA 1
ATOM 615 C C . ALA A 1 91 ? 11.309 -5.804 -3.237 1.00 96.56 91 ALA A C 1
ATOM 617 O O . ALA A 1 91 ? 12.259 -5.936 -4.003 1.00 96.56 91 ALA A O 1
ATOM 618 N N . GLY A 1 92 ? 10.797 -6.838 -2.560 1.00 95.75 92 GLY A N 1
ATOM 619 C CA . GLY A 1 92 ? 11.273 -8.214 -2.724 1.00 95.75 92 GLY A CA 1
ATOM 620 C C . GLY A 1 92 ? 11.051 -8.764 -4.137 1.00 95.75 92 GLY A C 1
ATOM 621 O O . GLY A 1 92 ? 11.909 -9.470 -4.662 1.00 95.75 92 GLY A O 1
ATOM 622 N N . PHE A 1 93 ? 9.940 -8.401 -4.784 1.00 94.50 93 PHE A N 1
ATOM 623 C CA . PHE A 1 93 ? 9.654 -8.774 -6.174 1.00 94.50 93 PHE A CA 1
ATOM 624 C C . PHE A 1 93 ? 10.353 -7.888 -7.214 1.00 94.50 93 PHE A C 1
ATOM 626 O O . PHE A 1 93 ? 10.413 -8.272 -8.381 1.00 94.50 93 PHE A O 1
ATOM 633 N N . ALA A 1 94 ? 10.893 -6.728 -6.830 1.00 95.31 94 ALA A N 1
ATOM 634 C CA . ALA A 1 94 ? 11.453 -5.758 -7.771 1.00 95.31 94 ALA A CA 1
ATOM 635 C C . ALA A 1 94 ? 12.602 -6.321 -8.631 1.00 95.31 94 ALA A C 1
ATOM 637 O O . ALA A 1 94 ? 12.530 -6.160 -9.849 1.00 95.31 94 ALA A O 1
ATOM 638 N N . PRO A 1 95 ? 13.606 -7.047 -8.092 1.00 93.62 95 PRO A N 1
ATOM 639 C CA . PRO A 1 95 ? 14.678 -7.610 -8.917 1.00 93.62 95 PRO A CA 1
ATOM 640 C C . PRO A 1 95 ? 14.175 -8.650 -9.926 1.00 93.62 95 PRO A C 1
ATOM 642 O O . PRO A 1 95 ? 14.614 -8.660 -11.073 1.00 93.62 95 PRO A O 1
ATOM 645 N N . LEU A 1 96 ? 13.224 -9.499 -9.515 1.00 93.69 96 LEU A N 1
ATOM 646 C CA . LEU A 1 96 ? 12.598 -10.494 -10.393 1.00 93.69 96 LEU A CA 1
ATOM 647 C C . LEU A 1 96 ? 11.810 -9.816 -11.516 1.00 93.69 96 LEU A C 1
ATOM 649 O O . LEU A 1 96 ? 11.914 -10.215 -12.673 1.00 93.69 96 LEU A O 1
ATOM 653 N N . CYS A 1 97 ? 11.059 -8.769 -11.174 1.00 92.56 97 CYS A N 1
ATOM 654 C CA . CYS A 1 97 ? 10.306 -7.979 -12.135 1.00 92.56 97 CYS A CA 1
ATOM 655 C C . CYS A 1 97 ? 11.233 -7.288 -13.136 1.00 92.56 97 CYS A C 1
ATOM 657 O O . CYS A 1 97 ? 11.011 -7.414 -14.332 1.00 92.56 97 CYS A O 1
ATOM 659 N N . ALA A 1 98 ? 12.294 -6.623 -12.669 1.00 92.75 98 ALA A N 1
ATOM 660 C CA . ALA A 1 98 ? 13.260 -5.954 -13.537 1.00 92.75 98 ALA A CA 1
ATOM 661 C C . ALA A 1 98 ? 13.912 -6.939 -14.516 1.00 92.75 98 ALA A C 1
ATOM 663 O O . ALA A 1 98 ? 13.947 -6.678 -15.716 1.00 92.75 98 ALA A O 1
ATOM 664 N N . LEU A 1 99 ? 14.372 -8.093 -14.018 1.00 92.56 99 LEU A N 1
ATOM 665 C CA . LEU A 1 99 ? 14.962 -9.129 -14.862 1.00 92.56 99 LEU A CA 1
ATOM 666 C C . LEU A 1 99 ? 13.965 -9.601 -15.927 1.00 92.56 99 LEU A C 1
ATOM 668 O O . LEU A 1 99 ? 14.309 -9.650 -17.104 1.00 92.56 99 LEU A O 1
ATOM 672 N N . TYR A 1 100 ? 12.729 -9.912 -15.534 1.00 91.81 100 TYR A N 1
ATOM 673 C CA . TYR A 1 100 ? 11.714 -10.418 -16.454 1.00 91.81 100 TYR A CA 1
ATOM 674 C C . TYR A 1 100 ? 11.274 -9.371 -17.486 1.00 91.81 100 TYR A C 1
ATOM 676 O O . TYR A 1 100 ? 11.242 -9.652 -18.680 1.00 91.81 100 TYR A O 1
ATOM 684 N N . VAL A 1 101 ? 10.971 -8.149 -17.051 1.00 90.12 101 VAL A N 1
ATOM 685 C CA . VAL A 1 101 ? 10.465 -7.062 -17.904 1.00 90.12 101 VAL A CA 1
ATOM 686 C C . VAL A 1 101 ? 11.495 -6.644 -18.961 1.00 90.12 101 VAL A C 1
ATOM 688 O O . VAL A 1 101 ? 11.121 -6.434 -20.117 1.00 90.12 101 VAL A O 1
ATOM 691 N N . VAL A 1 102 ? 12.785 -6.602 -18.601 1.00 89.19 102 VAL A N 1
ATOM 692 C CA . VAL A 1 102 ? 13.892 -6.262 -19.519 1.00 89.19 102 VAL A CA 1
ATOM 693 C C . VAL A 1 102 ? 14.210 -7.399 -20.498 1.00 89.19 102 VAL A C 1
ATOM 695 O O . VAL A 1 102 ? 14.633 -7.137 -21.619 1.00 89.19 102 VAL A O 1
ATOM 698 N N . THR A 1 103 ? 14.008 -8.660 -20.104 1.00 90.62 103 THR A N 1
ATOM 699 C CA . THR A 1 103 ? 14.333 -9.829 -20.949 1.00 90.62 103 THR A CA 1
ATOM 700 C C . THR A 1 103 ? 13.163 -10.345 -21.784 1.00 90.62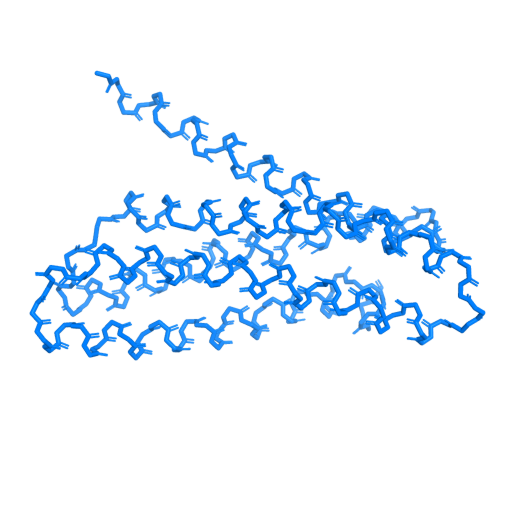 103 THR A C 1
ATOM 702 O O . THR A 1 103 ? 13.365 -11.131 -22.709 1.00 90.62 103 THR A O 1
ATOM 705 N N . SER A 1 104 ? 11.935 -9.921 -21.485 1.00 88.06 104 SER A N 1
ATOM 706 C CA . SER A 1 104 ? 10.737 -10.374 -22.192 1.00 88.06 104 SER A CA 1
ATOM 707 C C . SER A 1 104 ? 10.688 -9.843 -23.623 1.00 88.06 104 SER A C 1
ATOM 709 O O . SER A 1 104 ? 10.794 -8.641 -23.848 1.00 88.06 104 SER A O 1
ATOM 711 N N . ALA A 1 105 ? 10.432 -10.716 -24.598 1.00 84.19 105 ALA A N 1
ATOM 712 C CA . ALA A 1 105 ? 10.273 -10.298 -25.992 1.00 84.19 105 ALA A CA 1
ATOM 713 C C . ALA A 1 105 ? 8.946 -9.552 -26.243 1.00 84.19 105 ALA A C 1
ATOM 715 O O . ALA A 1 105 ? 8.905 -8.619 -27.038 1.00 84.19 105 ALA A O 1
ATOM 716 N N . SER A 1 106 ? 7.871 -9.919 -25.540 1.00 87.06 106 SER A N 1
ATOM 717 C CA . SER A 1 106 ? 6.535 -9.325 -25.697 1.00 87.06 106 SER A CA 1
ATOM 718 C C . SER A 1 106 ? 6.218 -8.304 -24.604 1.00 87.06 106 SER A C 1
ATOM 720 O O . SER A 1 106 ? 6.417 -8.608 -23.424 1.00 87.06 106 SER A O 1
ATOM 722 N N . ASP A 1 107 ? 5.649 -7.158 -24.986 1.00 84.25 107 ASP A N 1
ATOM 723 C CA . ASP A 1 107 ? 5.167 -6.134 -24.044 1.00 84.25 107 ASP A CA 1
ATOM 724 C C . ASP A 1 107 ? 4.071 -6.688 -23.116 1.00 84.25 107 ASP A C 1
ATOM 726 O O . ASP A 1 107 ? 4.125 -6.489 -21.902 1.00 84.25 107 ASP A O 1
ATOM 730 N N . ASP A 1 10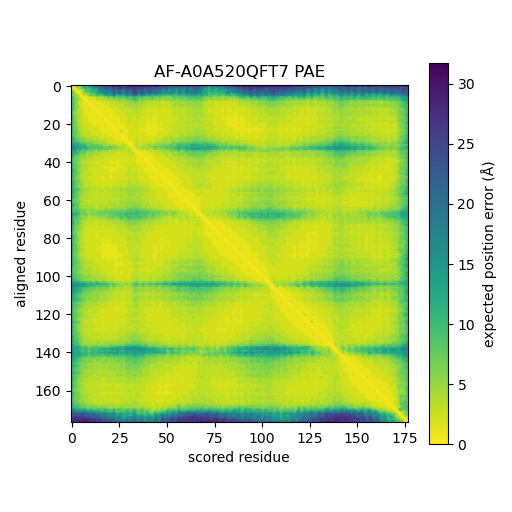8 ? 3.153 -7.496 -23.657 1.00 84.88 108 ASP A N 1
ATOM 731 C CA . ASP A 1 108 ? 2.047 -8.087 -22.892 1.00 84.88 108 ASP A CA 1
ATOM 732 C C . ASP A 1 108 ? 2.529 -8.980 -21.740 1.00 84.88 108 ASP A C 1
ATOM 734 O O . ASP A 1 108 ? 2.019 -8.897 -20.623 1.00 84.88 108 ASP A O 1
ATOM 738 N N . ALA A 1 109 ? 3.548 -9.819 -21.968 1.00 84.81 109 ALA A N 1
ATOM 739 C CA . ALA A 1 109 ? 4.082 -10.677 -20.908 1.00 84.81 109 ALA A CA 1
ATOM 740 C C . ALA A 1 109 ? 4.720 -9.857 -19.777 1.00 84.81 109 ALA A C 1
ATOM 742 O O . ALA A 1 109 ? 4.511 -10.163 -18.600 1.00 84.81 109 ALA A O 1
ATOM 743 N N . ALA A 1 110 ? 5.455 -8.793 -20.121 1.00 85.75 110 ALA A N 1
ATOM 744 C CA . ALA A 1 110 ? 6.042 -7.879 -19.146 1.00 85.75 110 ALA A CA 1
ATOM 745 C C . ALA A 1 110 ? 4.952 -7.174 -18.316 1.00 85.75 110 ALA A C 1
ATOM 747 O O . ALA A 1 110 ? 5.056 -7.120 -17.087 1.00 85.75 110 ALA A O 1
ATOM 748 N N . ALA A 1 111 ? 3.873 -6.721 -18.963 1.00 86.62 111 ALA A N 1
ATOM 749 C CA . ALA A 1 111 ? 2.728 -6.102 -18.299 1.00 86.62 111 ALA A CA 1
ATOM 750 C C . ALA A 1 111 ? 2.002 -7.073 -17.353 1.00 86.62 111 ALA A C 1
ATOM 752 O O . ALA A 1 111 ? 1.672 -6.705 -16.220 1.00 86.62 111 ALA A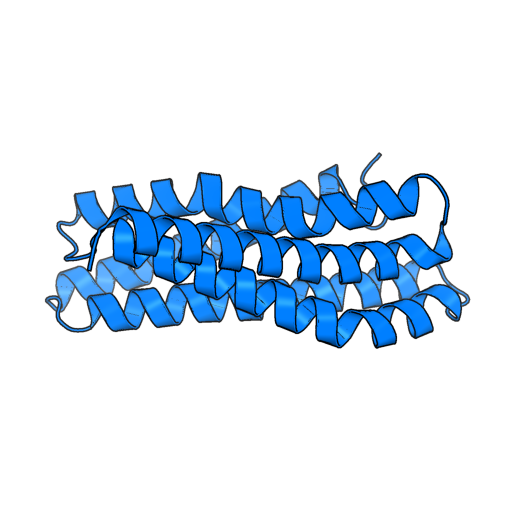 O 1
ATOM 753 N N . ILE A 1 112 ? 1.798 -8.328 -17.766 1.00 87.69 112 ILE A N 1
ATOM 754 C CA . ILE A 1 112 ? 1.167 -9.363 -16.933 1.00 87.69 112 ILE A CA 1
ATOM 755 C C . ILE A 1 112 ? 2.021 -9.643 -15.693 1.00 87.69 112 ILE A C 1
ATOM 757 O O . ILE A 1 112 ? 1.505 -9.613 -14.575 1.00 87.69 112 ILE A O 1
ATOM 761 N N . ALA A 1 113 ? 3.326 -9.868 -15.861 1.00 85.00 113 ALA A N 1
ATOM 762 C CA . ALA A 1 113 ? 4.232 -10.132 -14.743 1.00 85.00 113 ALA A CA 1
ATOM 763 C C . ALA A 1 113 ? 4.303 -8.950 -13.763 1.00 85.00 113 ALA A C 1
ATOM 765 O O . ALA A 1 113 ? 4.260 -9.145 -12.545 1.00 85.00 113 ALA A O 1
ATOM 766 N N . GLY A 1 114 ? 4.342 -7.725 -14.292 1.00 89.44 114 GLY A N 1
ATOM 767 C CA . GLY A 1 114 ? 4.291 -6.506 -13.496 1.00 89.44 114 GLY A CA 1
ATOM 768 C C . GLY A 1 114 ? 2.988 -6.362 -12.704 1.00 89.44 114 GLY A C 1
ATOM 769 O O . GLY A 1 114 ? 2.976 -6.083 -11.505 1.00 89.44 114 GLY A O 1
ATOM 770 N N . THR A 1 115 ? 1.861 -6.637 -13.353 1.00 90.19 115 THR A N 1
ATOM 771 C CA . THR A 1 115 ? 0.541 -6.572 -12.715 1.00 90.19 115 THR A CA 1
ATOM 772 C C . THR A 1 115 ? 0.394 -7.635 -11.626 1.00 90.19 115 THR A C 1
ATOM 774 O O . THR A 1 115 ? -0.145 -7.349 -10.556 1.00 90.19 115 THR A O 1
ATOM 777 N N . LEU A 1 116 ? 0.925 -8.843 -11.834 1.00 91.50 116 LEU A N 1
ATOM 778 C CA . LEU A 1 116 ? 0.920 -9.901 -10.820 1.00 91.50 116 LEU A CA 1
ATOM 779 C C . LEU A 1 116 ? 1.659 -9.479 -9.546 1.00 91.50 116 LEU A C 1
ATOM 781 O O . LEU A 1 116 ? 1.144 -9.702 -8.449 1.00 91.50 116 LEU A O 1
ATOM 785 N N . GLY A 1 117 ? 2.820 -8.829 -9.662 1.00 92.56 117 GLY A N 1
ATOM 786 C CA . GLY A 1 117 ? 3.531 -8.324 -8.486 1.00 92.56 117 GLY A CA 1
ATOM 787 C C . GLY A 1 117 ? 2.741 -7.245 -7.741 1.00 92.56 117 GLY A C 1
ATOM 788 O O . GLY A 1 117 ? 2.663 -7.302 -6.512 1.00 92.56 117 GLY A O 1
ATOM 789 N N . LEU A 1 118 ? 2.069 -6.331 -8.456 1.00 92.94 118 LEU A N 1
ATOM 790 C CA . LEU A 1 118 ? 1.166 -5.339 -7.850 1.00 92.94 118 LEU A CA 1
ATOM 791 C C . LEU A 1 118 ? -0.006 -5.989 -7.111 1.00 92.94 118 LEU A C 1
ATOM 793 O O . LEU A 1 118 ? -0.299 -5.610 -5.975 1.00 92.94 118 LEU A O 1
ATOM 797 N N . ILE A 1 119 ? -0.644 -6.992 -7.721 1.00 94.31 119 ILE A N 1
ATOM 798 C CA . ILE A 1 119 ? -1.742 -7.748 -7.106 1.00 94.31 119 ILE A CA 1
ATOM 799 C C . ILE A 1 119 ? -1.260 -8.420 -5.820 1.00 94.31 119 ILE A C 1
ATOM 801 O O . ILE A 1 119 ? -1.892 -8.264 -4.775 1.00 94.31 119 ILE A O 1
ATOM 805 N N . VAL A 1 120 ? -0.130 -9.130 -5.862 1.00 94.69 120 VAL A N 1
ATOM 806 C CA . VAL A 1 120 ? 0.409 -9.839 -4.693 1.00 94.69 120 VAL A CA 1
ATOM 807 C C . VAL A 1 120 ? 0.820 -8.855 -3.596 1.00 94.69 120 VAL A C 1
ATOM 809 O O . VAL A 1 120 ? 0.432 -9.029 -2.440 1.00 94.69 120 VAL A O 1
ATOM 812 N N . GLY A 1 121 ? 1.556 -7.794 -3.937 1.00 93.75 121 GLY A N 1
ATOM 813 C CA . GLY A 1 121 ? 1.986 -6.772 -2.982 1.00 93.75 121 GLY A CA 1
ATOM 814 C C . GLY A 1 121 ? 0.809 -6.047 -2.326 1.00 93.75 121 GLY A C 1
ATOM 815 O O . GLY A 1 121 ? 0.755 -5.923 -1.099 1.00 93.75 121 GLY A O 1
ATOM 816 N N . GLY A 1 122 ? -0.178 -5.638 -3.127 1.00 92.88 122 GLY A N 1
ATOM 817 C CA . GLY A 1 122 ? -1.415 -5.023 -2.649 1.00 92.88 122 GLY A CA 1
ATOM 818 C C . GLY A 1 122 ? -2.230 -5.961 -1.757 1.00 92.88 122 GLY A C 1
ATOM 819 O O . GLY A 1 122 ? -2.658 -5.559 -0.673 1.00 92.88 122 GLY A O 1
ATOM 820 N N . ALA A 1 123 ? -2.384 -7.229 -2.150 1.00 94.69 123 ALA A N 1
ATOM 821 C CA . ALA A 1 123 ? -3.100 -8.235 -1.368 1.00 94.69 123 ALA A CA 1
ATOM 822 C C . ALA A 1 123 ? -2.435 -8.493 -0.009 1.00 94.69 123 ALA A C 1
ATOM 824 O O . ALA A 1 123 ? -3.128 -8.578 1.006 1.00 94.69 123 ALA A O 1
ATOM 825 N N . LEU A 1 124 ? -1.101 -8.574 0.046 1.00 94.81 124 LEU A N 1
ATOM 826 C CA . LEU A 1 124 ? -0.366 -8.755 1.301 1.00 94.81 124 LEU A CA 1
ATOM 827 C C . LEU A 1 124 ? -0.521 -7.549 2.235 1.00 94.81 124 LEU A C 1
ATOM 829 O O . LEU A 1 124 ? -0.794 -7.734 3.424 1.00 94.81 124 LEU A O 1
ATOM 833 N N . GLY A 1 125 ? -0.424 -6.325 1.708 1.00 94.06 125 GLY A N 1
ATOM 834 C CA . GLY A 1 125 ? -0.654 -5.112 2.495 1.00 94.06 125 GLY A CA 1
ATOM 835 C C . GLY A 1 125 ? -2.083 -5.004 3.023 1.00 94.06 125 GLY A C 1
ATOM 836 O O . GLY A 1 125 ? -2.289 -4.736 4.210 1.00 94.06 125 GLY A O 1
ATOM 837 N N . LEU A 1 126 ? -3.074 -5.284 2.173 1.00 94.06 126 LEU A N 1
ATOM 838 C CA . LEU A 1 126 ? -4.485 -5.288 2.555 1.00 94.06 126 LEU A CA 1
ATOM 839 C C . LEU A 1 126 ? -4.776 -6.365 3.604 1.00 94.06 126 LEU A C 1
ATOM 841 O O . LEU A 1 126 ? -5.434 -6.085 4.607 1.00 94.06 126 LEU A O 1
ATOM 845 N N . ARG A 1 127 ? -4.234 -7.577 3.428 1.00 94.88 127 ARG A N 1
ATOM 846 C CA . ARG A 1 127 ? -4.353 -8.665 4.407 1.00 94.88 127 ARG A CA 1
ATOM 847 C C . ARG A 1 127 ? -3.784 -8.254 5.759 1.00 94.88 127 ARG A C 1
ATOM 849 O O . ARG A 1 127 ? -4.410 -8.533 6.778 1.00 94.88 127 ARG A O 1
ATOM 856 N N . GLN A 1 128 ? -2.635 -7.579 5.775 1.00 95.19 128 GLN A N 1
ATOM 857 C CA . GLN A 1 128 ? -2.002 -7.108 7.006 1.00 95.19 128 GLN A CA 1
ATOM 858 C C . GLN A 1 128 ? -2.818 -6.009 7.700 1.00 95.19 128 GLN A C 1
ATOM 860 O O . GLN A 1 128 ? -2.928 -5.999 8.928 1.00 95.19 128 GLN A O 1
ATOM 865 N N . LEU A 1 129 ? -3.420 -5.098 6.933 1.00 93.88 129 LEU A N 1
ATOM 866 C CA . LEU A 1 129 ? -4.329 -4.082 7.461 1.00 93.88 129 LEU A CA 1
ATOM 867 C C . LEU A 1 129 ? -5.562 -4.740 8.094 1.00 93.88 129 LEU A C 1
ATOM 869 O O . LEU A 1 129 ? -5.845 -4.511 9.271 1.00 93.88 129 LEU A O 1
ATOM 873 N N . VAL A 1 130 ? -6.258 -5.601 7.345 1.00 93.31 130 VAL A N 1
ATOM 874 C CA . VAL A 1 130 ? -7.491 -6.266 7.796 1.00 93.31 130 VAL A CA 1
ATOM 875 C C . VAL A 1 130 ? -7.229 -7.161 9.004 1.00 93.31 130 VAL A C 1
ATOM 877 O O . VAL A 1 130 ? -7.996 -7.118 9.965 1.00 93.31 130 VAL A O 1
ATOM 880 N N . SER A 1 131 ? -6.138 -7.935 9.009 1.00 93.00 131 SER A N 1
ATOM 881 C CA . SER A 1 131 ? -5.781 -8.793 10.146 1.00 93.00 131 SER A CA 1
ATOM 882 C C . SER A 1 131 ? -5.526 -7.974 11.410 1.00 93.00 131 SER A C 1
ATOM 884 O O . SER A 1 131 ? -5.989 -8.343 12.489 1.00 93.00 131 SER A O 1
ATOM 886 N N . THR A 1 132 ? -4.868 -6.821 11.273 1.00 92.25 132 THR A N 1
ATOM 887 C CA . THR A 1 132 ? -4.579 -5.945 12.406 1.00 92.25 132 THR A CA 1
ATOM 888 C C . THR A 1 132 ? -5.843 -5.286 12.957 1.00 92.25 132 THR A C 1
ATOM 890 O O . THR A 1 132 ? -6.029 -5.243 14.172 1.00 92.25 132 THR A O 1
ATOM 893 N N . LEU A 1 133 ? -6.737 -4.810 12.086 1.00 90.75 133 LEU A N 1
ATOM 894 C CA . LEU A 1 133 ? -8.021 -4.244 12.512 1.00 90.75 133 LEU A CA 1
ATOM 895 C C . LEU A 1 133 ? -8.914 -5.302 13.164 1.00 90.75 133 LEU A C 1
ATOM 897 O O . LEU A 1 133 ? -9.530 -5.046 14.195 1.00 90.75 133 LEU A O 1
ATOM 901 N N . ARG A 1 134 ? -8.957 -6.513 12.602 1.00 89.38 134 ARG A N 1
ATOM 902 C CA . ARG A 1 134 ? -9.706 -7.636 13.175 1.00 89.38 134 ARG A CA 1
ATOM 903 C C . ARG A 1 134 ? -9.182 -8.014 14.560 1.00 89.38 134 ARG A C 1
ATOM 905 O O . ARG A 1 134 ? -9.984 -8.260 15.453 1.00 89.38 134 ARG A O 1
ATOM 912 N N . ALA A 1 135 ? -7.862 -8.016 14.754 1.00 89.06 135 ALA A N 1
ATOM 913 C CA . ALA A 1 135 ? -7.255 -8.270 16.058 1.00 89.06 135 ALA A CA 1
ATOM 914 C C . ALA A 1 135 ? -7.626 -7.192 17.092 1.00 89.06 135 ALA A C 1
ATOM 916 O O . ALA A 1 135 ? -7.965 -7.534 18.224 1.00 89.06 135 ALA A O 1
ATOM 917 N N . ALA A 1 136 ? -7.633 -5.912 16.703 1.00 87.88 136 ALA A N 1
ATOM 918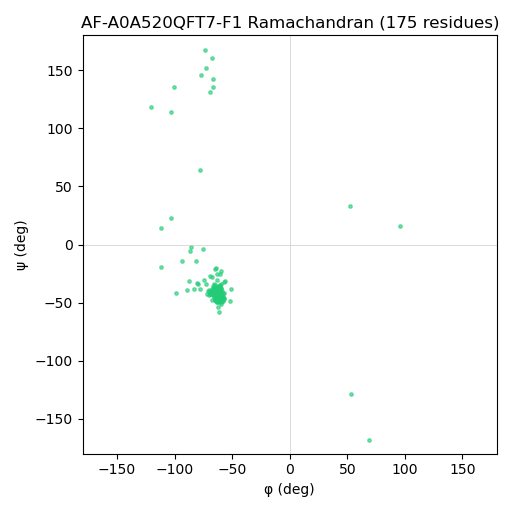 C CA . ALA A 1 136 ? -8.045 -4.812 17.581 1.00 87.88 136 ALA A CA 1
ATOM 919 C C . ALA A 1 136 ? -9.520 -4.925 18.008 1.00 87.88 136 ALA A C 1
ATOM 921 O O . ALA A 1 136 ? -9.864 -4.676 19.160 1.00 87.88 136 ALA A O 1
ATOM 922 N N . LEU A 1 137 ? -10.381 -5.381 17.097 1.00 86.56 137 LEU A N 1
ATOM 923 C CA . LEU A 1 137 ? -11.819 -5.526 17.326 1.00 86.56 137 LEU A CA 1
ATOM 924 C C . LEU A 1 137 ? -12.210 -6.861 17.973 1.00 86.56 137 LEU A C 1
ATOM 926 O O . LEU A 1 137 ? -13.381 -7.069 18.290 1.00 86.56 137 LEU A O 1
ATOM 930 N N . HIS A 1 138 ? -11.260 -7.766 18.226 1.00 84.94 138 HIS A N 1
ATOM 931 C CA . HIS A 1 138 ? -11.573 -9.094 18.758 1.00 84.94 138 HIS A CA 1
ATOM 932 C C . HIS A 1 138 ? -12.198 -9.048 20.162 1.00 84.94 138 HIS A C 1
ATOM 934 O O . HIS A 1 138 ? -12.875 -9.993 20.550 1.00 84.94 138 HIS A O 1
ATOM 940 N N . ARG A 1 139 ? -12.024 -7.956 20.916 1.00 77.62 139 ARG A N 1
ATOM 941 C CA . ARG A 1 139 ? -12.636 -7.768 22.244 1.00 77.62 139 ARG A CA 1
ATOM 942 C C . ARG A 1 139 ? -14.044 -7.162 22.209 1.00 77.62 139 ARG A C 1
ATOM 944 O O . ARG A 1 139 ? -14.665 -7.072 23.260 1.00 77.62 139 ARG A O 1
ATOM 951 N N . ALA A 1 140 ? -14.544 -6.761 21.039 1.00 83.19 140 ALA A N 1
ATOM 952 C CA . ALA A 1 140 ? -15.882 -6.187 20.892 1.00 83.19 140 ALA A CA 1
ATOM 953 C C . ALA A 1 140 ? -16.987 -7.251 21.025 1.00 83.19 140 ALA A C 1
ATOM 955 O O . ALA A 1 140 ? -16.706 -8.453 20.952 1.00 83.19 140 ALA A O 1
ATOM 956 N N . ASP A 1 141 ? -18.234 -6.806 21.175 1.00 86.62 141 ASP A N 1
ATOM 957 C CA . ASP A 1 141 ? -19.414 -7.673 21.184 1.00 86.62 141 ASP A CA 1
ATOM 958 C C . ASP A 1 141 ? -19.674 -8.327 19.806 1.00 86.62 141 ASP A C 1
ATOM 960 O O . ASP A 1 141 ? -19.173 -7.877 18.771 1.00 86.62 141 ASP A O 1
ATOM 964 N N . SER A 1 142 ? -20.442 -9.417 19.777 1.00 86.19 142 SER A N 1
ATOM 965 C CA . SER A 1 142 ? -20.685 -10.237 18.581 1.00 86.19 142 SER A CA 1
ATOM 966 C C . SER A 1 142 ? -21.360 -9.457 17.449 1.00 86.19 142 SER A C 1
ATOM 968 O O . SER A 1 142 ? -20.986 -9.631 16.287 1.00 86.19 142 SER A O 1
ATOM 970 N N . ALA A 1 143 ? -22.290 -8.553 17.774 1.00 86.56 143 ALA A N 1
ATOM 971 C CA . ALA A 1 143 ? -22.949 -7.694 16.789 1.00 86.56 143 ALA A CA 1
ATOM 972 C C . ALA A 1 143 ? -21.952 -6.729 16.121 1.00 86.56 143 ALA A C 1
ATOM 974 O O . ALA A 1 143 ? -21.859 -6.667 14.893 1.00 86.56 143 ALA A O 1
ATOM 975 N N . THR A 1 144 ? -21.121 -6.052 16.919 1.00 86.56 144 THR A N 1
ATOM 976 C CA . THR A 1 144 ? -20.070 -5.149 16.428 1.00 86.56 144 THR A CA 1
ATOM 977 C C . THR A 1 144 ? -19.031 -5.892 15.589 1.00 86.56 144 THR A C 1
ATOM 979 O O . THR A 1 144 ? -18.556 -5.362 14.587 1.00 86.56 144 THR A O 1
ATOM 982 N N . ARG A 1 145 ? -18.693 -7.143 15.938 1.00 86.56 145 ARG A N 1
ATOM 983 C CA . ARG A 1 145 ? -17.782 -7.980 15.133 1.00 86.56 145 ARG A CA 1
ATOM 984 C C . ARG A 1 145 ? -18.354 -8.313 13.761 1.00 86.56 145 ARG A C 1
ATOM 986 O O . ARG A 1 145 ? -17.602 -8.301 12.788 1.00 86.56 145 ARG A O 1
ATOM 993 N N . PHE A 1 146 ? -19.650 -8.606 13.675 1.00 88.69 146 PHE A N 1
ATOM 994 C CA . PHE A 1 146 ? -20.303 -8.887 12.397 1.00 88.69 146 PHE A CA 1
ATOM 995 C C . PHE A 1 146 ? -20.288 -7.656 11.488 1.00 88.69 146 PHE A C 1
ATOM 997 O O . PHE A 1 146 ? -19.834 -7.734 10.346 1.00 88.69 146 PHE A O 1
ATOM 1004 N N . VAL A 1 147 ? -20.685 -6.499 12.025 1.00 89.50 147 VAL A N 1
ATOM 1005 C CA . VAL A 1 147 ? -20.640 -5.227 11.292 1.00 89.50 147 VAL A CA 1
ATOM 1006 C C . VAL A 1 147 ? -19.210 -4.883 10.884 1.00 89.50 147 VAL A C 1
ATOM 1008 O O . VAL A 1 147 ? -18.967 -4.522 9.738 1.00 89.50 147 VAL A O 1
ATOM 1011 N N . ALA A 1 148 ? -18.234 -5.071 11.773 1.00 89.44 148 ALA A N 1
ATOM 1012 C CA . ALA A 1 148 ? -16.829 -4.861 11.451 1.00 89.44 148 ALA A CA 1
ATOM 1013 C C . ALA A 1 148 ? -16.341 -5.768 10.317 1.00 89.44 148 ALA A C 1
ATOM 1015 O O . ALA A 1 148 ? -15.609 -5.303 9.447 1.00 89.44 148 ALA A O 1
ATOM 1016 N N . ALA A 1 149 ? -16.742 -7.041 10.299 1.00 89.88 149 ALA A N 1
ATOM 1017 C CA . ALA A 1 149 ? -16.395 -7.959 9.221 1.00 89.88 149 ALA A CA 1
ATOM 1018 C C . ALA A 1 149 ? -17.000 -7.505 7.884 1.00 89.88 149 ALA A C 1
ATOM 1020 O O . ALA A 1 149 ? -16.290 -7.474 6.879 1.00 89.88 149 ALA A O 1
ATOM 1021 N N . LEU A 1 150 ? -18.268 -7.086 7.878 1.00 92.50 150 LEU A N 1
ATOM 1022 C CA . LEU A 1 150 ? -18.92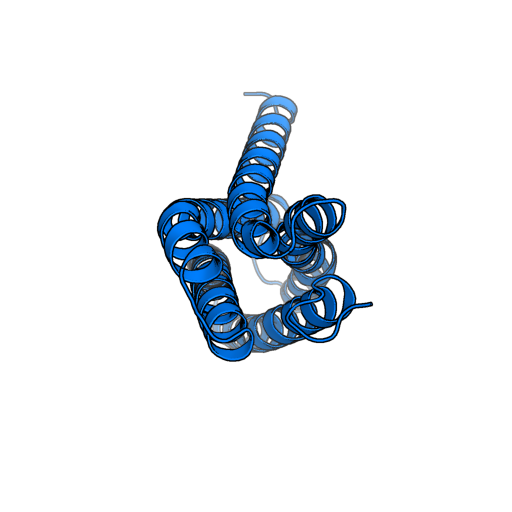9 -6.565 6.681 1.00 92.50 150 LEU A CA 1
ATOM 1023 C C . LEU A 1 150 ? -18.261 -5.275 6.178 1.00 92.50 150 LEU A C 1
ATOM 1025 O O . LEU A 1 150 ? -17.947 -5.164 4.994 1.00 92.50 150 LEU A O 1
ATOM 1029 N N . SER A 1 151 ? -17.956 -4.344 7.082 1.00 91.31 151 SER A N 1
ATOM 1030 C CA . SER A 1 151 ? -17.231 -3.105 6.783 1.00 91.31 151 SER A CA 1
ATOM 1031 C C . SER A 1 151 ? -15.826 -3.372 6.246 1.00 91.31 151 SER A C 1
ATOM 1033 O O . SER A 1 151 ? -15.389 -2.712 5.308 1.00 91.31 151 SER A O 1
ATOM 1035 N N . GLN A 1 152 ? -15.119 -4.366 6.793 1.00 91.62 152 GLN A N 1
ATOM 1036 C CA . GLN A 1 152 ? -13.811 -4.792 6.293 1.00 91.62 152 GLN A CA 1
ATOM 1037 C C . GLN A 1 152 ? -13.902 -5.373 4.882 1.00 91.62 152 GLN A C 1
ATOM 1039 O 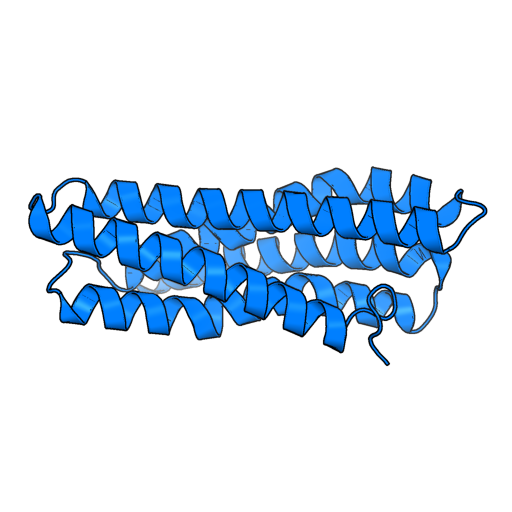O . GLN A 1 152 ? -13.052 -5.050 4.058 1.00 91.62 152 GLN A O 1
ATOM 1044 N N . LEU A 1 153 ? -14.920 -6.187 4.583 1.00 93.06 153 LEU A N 1
ATOM 1045 C CA . LEU A 1 153 ? -15.142 -6.721 3.236 1.00 93.06 153 LEU A CA 1
ATOM 1046 C C . LEU A 1 153 ? -15.446 -5.605 2.233 1.00 93.06 153 LEU A C 1
ATOM 1048 O O . LEU A 1 153 ? -14.816 -5.546 1.176 1.00 93.06 153 LEU A O 1
ATOM 1052 N N . GLY A 1 154 ? -16.353 -4.690 2.586 1.00 93.56 154 GLY A N 1
ATOM 1053 C CA . GLY A 1 154 ? -16.666 -3.521 1.763 1.00 93.56 154 GLY A CA 1
ATOM 1054 C C . GLY A 1 154 ? -15.437 -2.643 1.525 1.00 93.56 154 GLY A C 1
ATOM 1055 O O . GLY A 1 154 ? -15.160 -2.253 0.392 1.00 93.56 154 GLY A O 1
ATOM 1056 N N . PHE A 1 155 ? -14.640 -2.404 2.569 1.00 93.56 155 PHE A N 1
ATOM 1057 C CA . PHE A 1 155 ? -13.377 -1.680 2.459 1.00 93.56 155 PHE A CA 1
ATOM 1058 C C . PHE A 1 155 ? -12.355 -2.408 1.586 1.00 93.56 155 PHE A C 1
ATOM 1060 O O . PHE A 1 155 ? -11.688 -1.758 0.793 1.00 93.56 155 PHE A O 1
ATOM 1067 N N . SER A 1 156 ? -12.221 -3.732 1.696 1.00 93.69 156 SER A N 1
ATOM 1068 C CA . SER A 1 156 ? -11.319 -4.505 0.838 1.00 93.69 156 SER A CA 1
ATOM 1069 C C . SER A 1 156 ? -11.688 -4.354 -0.633 1.00 93.69 156 SER A C 1
ATOM 1071 O O . SER A 1 156 ? -10.811 -4.068 -1.442 1.00 93.69 156 SER A O 1
ATOM 1073 N N . LEU A 1 157 ? -12.977 -4.457 -0.965 1.00 95.38 157 LEU A N 1
ATOM 1074 C CA . LEU A 1 157 ? -13.456 -4.227 -2.326 1.00 95.38 157 LEU A CA 1
ATOM 1075 C C . LEU A 1 157 ? -13.166 -2.791 -2.786 1.00 95.38 157 LEU A C 1
ATOM 1077 O O . LEU A 1 157 ? -12.588 -2.593 -3.853 1.00 95.38 157 LEU A O 1
ATOM 1081 N N . PHE A 1 158 ? -13.506 -1.795 -1.965 1.00 95.06 158 PHE A N 1
ATOM 1082 C CA . PHE A 1 158 ? -13.227 -0.387 -2.251 1.00 95.06 158 PHE A CA 1
ATOM 1083 C C . PHE A 1 158 ? -11.732 -0.125 -2.475 1.00 95.06 158 PHE A C 1
ATOM 1085 O O . PHE A 1 158 ? -11.357 0.515 -3.452 1.00 95.06 158 PHE A O 1
ATOM 1092 N N . ALA A 1 159 ? -10.874 -0.645 -1.598 1.00 94.00 159 ALA A N 1
ATOM 1093 C CA . ALA A 1 159 ? -9.429 -0.490 -1.669 1.00 94.00 159 ALA A CA 1
ATOM 1094 C C . ALA A 1 159 ? -8.864 -1.100 -2.956 1.00 94.00 159 ALA A C 1
ATOM 1096 O O . ALA A 1 159 ? -8.052 -0.463 -3.622 1.00 94.00 159 ALA A O 1
ATOM 1097 N N . THR A 1 160 ? -9.321 -2.297 -3.334 1.00 93.81 160 THR A N 1
ATOM 1098 C CA . THR A 1 160 ? -8.930 -2.945 -4.590 1.00 93.81 160 THR A CA 1
ATOM 1099 C C . THR A 1 160 ? -9.362 -2.124 -5.803 1.00 93.81 160 THR A C 1
ATOM 1101 O O . THR A 1 160 ? -8.541 -1.877 -6.683 1.00 93.81 160 THR A O 1
ATOM 1104 N N . LEU A 1 161 ? -10.614 -1.654 -5.842 1.00 95.31 161 LEU A N 1
ATOM 1105 C CA . LEU A 1 161 ? -11.131 -0.849 -6.953 1.00 95.31 161 LEU A CA 1
ATOM 1106 C C . LEU A 1 161 ? -10.422 0.504 -7.067 1.00 95.31 161 LEU A C 1
ATOM 1108 O O . LEU A 1 161 ? -10.072 0.923 -8.169 1.00 95.31 161 LEU A O 1
ATOM 1112 N N . LEU A 1 162 ? -10.175 1.176 -5.942 1.00 93.56 162 LEU A N 1
ATOM 1113 C CA . LEU A 1 162 ? -9.458 2.446 -5.915 1.00 93.56 162 LEU A CA 1
ATOM 1114 C C . LEU A 1 162 ? -8.001 2.266 -6.349 1.00 93.56 162 LEU A C 1
ATOM 1116 O O . LEU A 1 162 ? -7.523 3.039 -7.174 1.00 93.56 162 LEU A O 1
ATOM 1120 N N . ALA A 1 163 ? -7.309 1.242 -5.842 1.00 92.31 163 ALA A N 1
ATOM 1121 C CA . ALA A 1 163 ? -5.939 0.943 -6.250 1.00 92.31 163 ALA A CA 1
ATOM 1122 C C . ALA A 1 163 ? -5.861 0.652 -7.752 1.00 92.31 163 ALA A C 1
ATOM 1124 O O . ALA A 1 163 ? -5.051 1.259 -8.447 1.00 92.31 163 ALA A O 1
ATOM 1125 N N . TRP A 1 164 ? -6.760 -0.197 -8.261 1.00 92.81 164 TRP A N 1
ATOM 1126 C CA . TRP A 1 164 ? -6.874 -0.481 -9.689 1.00 92.81 164 TRP A CA 1
ATOM 1127 C C . TRP A 1 164 ? -7.111 0.791 -10.503 1.00 92.81 164 TRP A C 1
ATOM 1129 O O . TRP A 1 164 ? -6.427 1.033 -11.495 1.00 92.81 164 TRP A O 1
ATOM 1139 N N . ARG A 1 165 ? -8.028 1.657 -10.054 1.00 92.62 165 ARG A N 1
ATOM 1140 C CA . ARG A 1 165 ? -8.324 2.920 -10.732 1.00 92.62 165 ARG A CA 1
ATOM 1141 C C . ARG A 1 165 ? -7.115 3.852 -10.762 1.00 92.62 165 ARG A C 1
ATOM 1143 O O . ARG A 1 165 ? -6.848 4.435 -11.810 1.00 92.62 165 ARG A O 1
ATOM 1150 N N . VAL A 1 166 ? -6.389 3.985 -9.655 1.00 91.31 166 VAL A N 1
ATOM 1151 C CA . VAL A 1 166 ? -5.182 4.821 -9.585 1.00 91.31 166 VAL A CA 1
ATOM 1152 C C . VAL A 1 166 ? -4.083 4.257 -10.482 1.00 91.31 166 VAL A C 1
ATOM 1154 O O . VAL A 1 166 ? -3.493 5.007 -11.252 1.00 91.31 166 VAL A O 1
ATOM 1157 N N . TRP A 1 167 ? -3.857 2.943 -10.461 1.00 89.94 167 TRP A N 1
ATOM 1158 C CA . TRP A 1 167 ? -2.888 2.302 -11.349 1.00 89.94 167 TRP A CA 1
ATOM 1159 C C . TRP A 1 167 ? -3.256 2.455 -12.823 1.00 89.94 167 TRP A C 1
ATOM 1161 O O . TRP A 1 167 ? -2.404 2.862 -13.597 1.00 89.94 167 TRP A O 1
ATOM 1171 N N . SER A 1 168 ? -4.518 2.253 -13.207 1.00 86.00 168 SER A N 1
ATOM 1172 C CA . SER A 1 168 ? -4.969 2.482 -14.592 1.00 86.00 168 SER A CA 1
ATOM 1173 C C . SER A 1 168 ? -4.794 3.932 -15.059 1.00 86.00 168 SER A C 1
ATOM 1175 O O . SER A 1 168 ? -4.697 4.184 -16.250 1.00 86.00 168 SER A O 1
ATOM 1177 N N . ALA A 1 169 ? -4.780 4.897 -14.134 1.00 85.19 169 ALA A N 1
ATOM 1178 C CA . ALA A 1 169 ? -4.600 6.307 -14.461 1.00 85.19 169 ALA A CA 1
ATOM 1179 C C . ALA A 1 169 ? -3.124 6.725 -14.528 1.00 85.19 169 ALA A C 1
ATOM 1181 O O . ALA A 1 169 ? -2.803 7.656 -15.259 1.00 85.19 169 ALA A O 1
ATOM 1182 N N . LEU A 1 170 ? -2.254 6.088 -13.735 1.00 82.12 170 LEU A N 1
ATOM 1183 C CA . LEU A 1 170 ? -0.866 6.519 -13.527 1.00 82.12 170 LEU A CA 1
ATOM 1184 C C . LEU A 1 170 ? 0.188 5.581 -14.121 1.00 82.12 170 LEU A C 1
ATOM 1186 O O . LEU A 1 170 ? 1.333 5.998 -14.257 1.00 82.12 170 LEU A O 1
ATOM 1190 N N . LEU A 1 171 ? -0.151 4.322 -14.408 1.00 77.31 171 LEU A N 1
ATOM 1191 C CA . LEU A 1 171 ? 0.779 3.342 -14.963 1.00 77.31 171 LEU A CA 1
ATOM 1192 C C . LEU A 1 171 ? 0.511 3.172 -16.466 1.00 77.31 171 LEU A C 1
ATOM 1194 O O . LEU A 1 171 ? -0.530 2.610 -16.826 1.00 77.31 171 LEU A O 1
ATOM 1198 N N . PRO A 1 172 ? 1.456 3.574 -17.337 1.00 67.44 172 PRO A N 1
ATOM 1199 C CA . PRO A 1 172 ? 1.359 3.374 -18.785 1.00 67.44 172 PRO A CA 1
ATOM 1200 C C . PRO A 1 172 ? 1.036 1.926 -19.185 1.00 67.44 172 PRO A C 1
ATOM 1202 O O . PRO A 1 172 ? 0.193 1.680 -20.043 1.00 67.44 172 PRO A O 1
ATOM 1205 N N . LEU A 1 173 ? 1.607 0.954 -18.462 1.00 63.44 173 LEU A N 1
ATOM 1206 C CA . LEU A 1 173 ? 1.407 -0.489 -18.667 1.00 63.44 173 LEU A CA 1
ATOM 1207 C C . LEU A 1 173 ? -0.053 -0.968 -18.531 1.00 63.44 173 LEU A C 1
ATOM 1209 O O . LEU A 1 173 ? -0.385 -2.034 -19.039 1.00 63.44 173 LEU A O 1
ATOM 1213 N N . VAL A 1 174 ? -0.920 -0.228 -17.829 1.00 57.19 174 VAL A N 1
ATOM 1214 C CA . VAL A 1 174 ? -2.324 -0.615 -17.557 1.00 57.19 174 VAL A CA 1
ATOM 1215 C C . VAL A 1 174 ? -3.312 0.299 -18.307 1.00 57.19 174 VAL A C 1
ATOM 1217 O O . VAL A 1 174 ? -4.510 0.298 -18.025 1.00 57.19 174 VAL A O 1
ATOM 1220 N N . GLY A 1 175 ? -2.826 1.079 -19.280 1.00 44.81 175 GLY A N 1
ATOM 1221 C CA . GLY A 1 175 ? -3.636 2.014 -20.071 1.00 44.81 175 GLY A CA 1
ATOM 1222 C C . GLY A 1 175 ? -3.626 3.462 -19.568 1.00 44.81 175 GLY A C 1
ATOM 1223 O O . GLY A 1 175 ? -4.503 4.236 -19.953 1.00 44.81 175 GLY A O 1
ATOM 1224 N N . GLY A 1 176 ? -2.666 3.824 -18.708 1.00 47.09 176 GLY A N 1
ATOM 1225 C CA . GLY A 1 176 ? -2.390 5.215 -18.337 1.00 47.09 176 GLY A CA 1
ATOM 1226 C C . GLY A 1 176 ? -1.704 5.985 -19.471 1.00 47.09 176 GLY A C 1
ATOM 1227 O O . GLY A 1 176 ? -1.035 5.382 -20.306 1.00 47.09 176 GLY A O 1
ATOM 1228 N N . ALA A 1 177 ? -1.916 7.303 -19.505 1.00 44.28 177 ALA A N 1
ATOM 1229 C CA . ALA A 1 177 ? -1.393 8.207 -20.535 1.00 44.28 177 ALA A CA 1
ATOM 1230 C C . ALA A 1 177 ? 0.139 8.340 -20.525 1.00 44.28 177 ALA A C 1
ATOM 1232 O O . ALA A 1 177 ? 0.734 8.263 -19.424 1.00 44.28 177 ALA A O 1
#

Solvent-accessible surface area (backbone atoms only — not comparable to full-atom values): 8604 Å² total; per-residue (Å²): 134,64,73,66,69,55,52,54,54,48,53,51,42,34,50,50,10,36,55,29,19,16,48,24,12,35,19,63,14,58,62,76,32,79,69,45,21,57,39,21,24,50,26,52,25,46,20,58,49,47,33,48,69,57,46,46,56,53,52,48,52,57,41,50,76,62,69,42,85,69,54,72,66,57,53,50,52,22,42,33,51,7,43,27,45,16,6,51,46,24,38,69,44,15,64,61,40,29,54,46,35,61,68,43,91,47,70,67,60,29,38,52,56,47,50,49,48,50,52,53,15,48,50,51,9,50,49,46,23,53,52,44,52,50,60,62,42,65,82,53,56,72,68,48,43,51,53,48,52,52,50,50,51,54,46,50,53,50,39,51,54,50,28,50,52,41,34,34,58,38,25,55,80,62,71,15,124

Radius of gyration: 17.31 Å; Cα contacts (8 Å, |Δi|>4): 242; chains: 1; bounding box: 38×24×52 Å

Sequence (177 aa):
MSAEGNVGRLAQRAAIGALLASAYGLALGAREGGAALLAHAVGVPAALLAVTLLGLPALYILLSLFDAPLSARDAFGAAVRGLASAGLALAGFAPLCALYVVTSASDDAAAIAGTLGLIVGGALGLRQLVSTLRAALHRADSATRFVAALSQLGFSLFATLLAWRVWSALLPLVGGA

Foldseek 3Di:
DDPVVVVVVLVVLLVLLLQLQLLLLLLLCLQVDDVSSVLRSNLRSVLLVCLLVPLLVVLVVQLVVVVQPDDSVLSSSLSSQLSNQLSVQSSVCSVVLNVCLNPDPDLLVSLVSSVVSSVVSNVRSLCSSLVSVLVSRVPPDPVSSVSNVVSSVVSSVVSVVSSLVSCCCRNVSNPHD

pLDDT: mean 89.19, std 9.39, range [44.28, 96.94]

Mean predicted aligned error: 4.98 Å

Nearest PDB structures (foldseek):
  6k41-assembly1_R  TM=3.355E-01  e=7.508E+00  Bos taurus

Secondary structure (DSSP, 8-state):
--HHHHHHHHHHHHHHHHHHHHHHHHHHHTTT-HHHHHHHHHHHHHHHHHIIIIIHHHHHHHHHHTT----HHHHHHHHHHHHHHHHHHHHHHHHHHHHHHHH-SSHHHHHHHHHHHHHHHHHHHHHHHHHHHHHHHTTS-HHHHHHHHHHHHHHHHHHHHHHHHHHHHH-GGGT--